Protein AF-0000000079015519 (afdb_homodimer)

Radius of gyration: 17.0 Å; Cα contacts (8 Å, |Δi|>4): 759; chains: 2; bounding box: 53×42×38 Å

Organism: Lymnaea stagnalis (NCBI:txid6523)

Nearest PDB structures (foldseek):
  8j72-assembly1_A  TM=8.610E-01  e=2.012E-09  Mus musculus
  7qrx-assembly2_B  TM=8.739E-01  e=9.557E-09  Homo sapiens
  6fpt-assembly2_B  TM=8.459E-01  e=1.123E-08  Danio rerio
  6fpt-assembly1_A  TM=8.212E-01  e=8.583E-09  Danio rerio
  6xg7-assembly1_A  TM=8.903E-01  e=1.739E-07  Drosophila melanogaster

pLDDT: mean 89.58, std 13.74, range [42.5, 98.81]

Foldseek 3Di:
DWAEWEAFLVGWIKTDPQVQQWIKTFDDVVSPDIDIFAGDDLDQRHAHRWAAWEYFNQRKIWIFRFVQQWIFIAHNVRHTDDIPGGPPQPPDDPPSFRWGFHYWYQDPVRDIWTWTDTDVDIDIDD/DWAEWEAFLVGWIKTDPQVQQWIKTFDDVVSPDIDIFAGDDLDQRHAHRWAAWEYFNQRKIWIFRFVQQWIFIAHNVRHTDDIPGGPPQPPDDDPSFRWGFHYWYQDPVRDIWTWIDTDVDIDIDD

InterPro domains:
  IPR001258 NHL repeat [PF01436] (1-26)
  IPR001258 NHL repeat [PF01436] (49-74)
  IPR001258 NHL repeat [PS51125] (1-29)
  IPR001258 NHL repeat [PS51125] (36-77)
  IPR011042 Six-bladed beta-propeller, TolB-like [G3DSA:2.120.10.30] (1-124)
  IPR050952 Tripartite Motif and NHL Repeat Containing E3 Ligases [PTHR24104] (38-114)

Structure (mmCIF, N/CA/C/O backbone):
data_AF-0000000079015519-model_v1
#
loop_
_entity.id
_entity.type
_entity.pdbx_description
1 polymer 'Uncharacterized protein'
#
loop_
_atom_site.group_PDB
_atom_site.id
_atom_site.type_symbol
_atom_site.label_atom_id
_atom_site.label_alt_id
_atom_site.label_comp_id
_atom_site.label_asym_id
_atom_site.label_entity_id
_atom_site.label_seq_id
_atom_site.pdbx_PDB_ins_code
_atom_site.Cartn_x
_atom_site.Cartn_y
_atom_site.Cartn_z
_atom_site.occupancy
_atom_site.B_iso_or_equiv
_atom_site.auth_seq_id
_atom_site.auth_comp_id
_atom_site.auth_asym_id
_atom_site.auth_atom_id
_atom_site.pdbx_PDB_model_num
ATOM 1 N N . TYR A 1 1 ? 10.125 -4.684 -10.57 1 76.69 1 TYR A N 1
ATOM 2 C CA . TYR A 1 1 ? 9.688 -3.332 -10.234 1 76.69 1 TYR A CA 1
ATOM 3 C C . TYR A 1 1 ? 8.703 -3.355 -9.07 1 76.69 1 TYR A C 1
ATOM 5 O O . TYR A 1 1 ? 7.488 -3.412 -9.273 1 76.69 1 TYR A O 1
ATOM 13 N N . PRO A 1 2 ? 9.18 -3.529 -7.875 1 80 2 PRO A N 1
ATOM 14 C CA . PRO A 1 2 ? 8.32 -3.625 -6.688 1 80 2 PRO A CA 1
ATOM 15 C C . PRO A 1 2 ? 7.598 -2.318 -6.375 1 80 2 PRO A C 1
ATOM 17 O O . PRO A 1 2 ? 8.188 -1.239 -6.488 1 80 2 PRO A O 1
ATOM 20 N N . THR A 1 3 ? 6.387 -2.49 -6.074 1 90.44 3 THR A N 1
ATOM 21 C CA . THR A 1 3 ? 5.594 -1.271 -5.961 1 90.44 3 THR A CA 1
ATOM 22 C C . THR A 1 3 ? 4.895 -1.204 -4.605 1 90.44 3 THR A C 1
ATOM 24 O O . THR A 1 3 ? 4.699 -0.118 -4.055 1 90.44 3 THR A O 1
ATOM 27 N N . HIS A 1 4 ? 4.551 -2.387 -4.031 1 96.94 4 HIS A N 1
ATOM 28 C CA . HIS A 1 4 ? 3.762 -2.42 -2.805 1 96.94 4 HIS A CA 1
ATOM 29 C C . HIS A 1 4 ? 4.332 -3.428 -1.811 1 96.94 4 HIS A C 1
ATOM 31 O O . HIS A 1 4 ? 5.004 -4.383 -2.205 1 96.94 4 HIS A O 1
ATOM 37 N N . ILE A 1 5 ? 4.062 -3.188 -0.519 1 97.19 5 ILE A N 1
ATOM 38 C CA . ILE A 1 5 ? 4.547 -4.043 0.561 1 97.19 5 ILE A CA 1
ATOM 39 C C . ILE A 1 5 ? 3.42 -4.297 1.561 1 97.19 5 ILE A C 1
ATOM 41 O O . ILE A 1 5 ? 2.52 -3.469 1.715 1 97.19 5 ILE A O 1
ATOM 45 N N . ALA A 1 6 ? 3.367 -5.441 2.168 1 97.62 6 ALA A N 1
ATOM 46 C CA . ALA A 1 6 ? 2.547 -5.797 3.322 1 97.62 6 ALA A CA 1
ATOM 47 C C . ALA A 1 6 ? 3.309 -6.715 4.273 1 97.62 6 ALA A C 1
ATOM 49 O O . ALA A 1 6 ? 4.344 -7.281 3.908 1 97.62 6 ALA A O 1
ATOM 50 N N . VAL A 1 7 ? 2.9 -6.797 5.473 1 96.69 7 VAL A N 1
ATOM 51 C CA . VAL A 1 7 ? 3.506 -7.688 6.465 1 96.69 7 VAL A CA 1
ATOM 52 C C . VAL A 1 7 ? 2.445 -8.633 7.027 1 96.69 7 VAL A C 1
ATOM 54 O O . VAL A 1 7 ? 1.362 -8.195 7.422 1 96.69 7 VAL A O 1
ATOM 57 N N . THR A 1 8 ? 2.787 -9.906 7.066 1 97.25 8 THR A N 1
ATOM 58 C CA . THR A 1 8 ? 1.844 -10.891 7.586 1 97.25 8 THR A CA 1
ATOM 59 C C . THR A 1 8 ? 1.792 -10.836 9.109 1 97.25 8 THR A C 1
ATOM 61 O O . THR A 1 8 ? 2.646 -10.219 9.742 1 97.25 8 THR A O 1
ATOM 64 N N . ALA A 1 9 ? 0.822 -11.547 9.641 1 94.75 9 ALA A N 1
ATOM 65 C CA . ALA A 1 9 ? 0.634 -11.602 11.094 1 94.75 9 ALA A CA 1
ATOM 66 C C . ALA A 1 9 ? 1.815 -12.281 11.773 1 94.75 9 ALA A C 1
ATOM 68 O O . ALA A 1 9 ? 2.049 -12.086 12.969 1 94.75 9 ALA A O 1
ATOM 69 N N . VAL A 1 10 ? 2.58 -13.07 11.039 1 95.38 10 VAL A N 1
ATOM 70 C CA . VAL A 1 10 ? 3.699 -13.781 11.648 1 95.38 10 VAL A CA 1
ATOM 71 C C . VAL A 1 10 ? 5.008 -13.07 11.305 1 95.38 10 VAL A C 1
ATOM 73 O O . VAL A 1 10 ? 6.094 -13.578 11.609 1 95.38 10 VAL A O 1
ATOM 76 N N . GLY A 1 11 ? 4.906 -11.922 10.578 1 94.44 11 GLY A N 1
ATOM 77 C CA . GLY A 1 11 ? 6.055 -11.047 10.461 1 94.44 11 GLY A CA 1
ATOM 78 C C . GLY A 1 11 ? 6.758 -11.156 9.125 1 94.44 11 GLY A C 1
ATOM 79 O O . GLY A 1 11 ? 7.805 -10.539 8.906 1 94.44 11 GLY A O 1
ATOM 80 N N . GLU A 1 12 ? 6.25 -11.961 8.156 1 96.12 12 GLU A N 1
ATOM 81 C CA . GLU A 1 12 ? 6.828 -12.016 6.812 1 96.12 12 GLU A CA 1
ATOM 82 C C . GLU A 1 12 ? 6.508 -10.758 6.02 1 96.12 12 GLU A C 1
ATOM 84 O O . GLU A 1 12 ? 5.41 -10.203 6.133 1 96.12 12 GLU A O 1
ATOM 89 N N . VAL A 1 13 ? 7.461 -10.383 5.258 1 95.88 13 VAL A N 1
ATOM 90 C CA . VAL A 1 13 ? 7.25 -9.25 4.367 1 95.88 13 VAL A CA 1
ATOM 91 C C . VAL A 1 13 ? 6.863 -9.742 2.975 1 95.88 13 VAL A C 1
ATOM 93 O O . VAL A 1 13 ? 7.52 -10.633 2.422 1 95.88 13 VAL A O 1
ATOM 96 N N . VAL A 1 14 ? 5.77 -9.273 2.441 1 97.44 14 VAL A N 1
ATOM 97 C CA . VAL A 1 14 ? 5.336 -9.586 1.083 1 97.44 14 VAL A CA 1
ATOM 98 C C . VAL A 1 14 ? 5.508 -8.352 0.191 1 97.44 14 VAL A C 1
ATOM 100 O O . VAL A 1 14 ? 5.145 -7.242 0.579 1 97.44 14 VAL A O 1
ATOM 103 N N . VAL A 1 15 ? 6.102 -8.547 -0.937 1 96.56 15 VAL A N 1
ATOM 104 C CA . VAL A 1 15 ? 6.348 -7.453 -1.87 1 96.56 15 VAL A CA 1
ATOM 105 C C . VAL A 1 15 ? 5.746 -7.789 -3.232 1 96.56 15 VAL A C 1
ATOM 107 O O . VAL A 1 15 ? 5.953 -8.891 -3.756 1 96.56 15 VAL A O 1
ATOM 110 N N . ALA A 1 16 ? 4.957 -6.852 -3.773 1 97 16 ALA A N 1
ATOM 111 C CA . ALA A 1 16 ? 4.488 -7.016 -5.148 1 97 16 ALA A CA 1
ATOM 112 C C . ALA A 1 16 ? 5.617 -6.758 -6.145 1 97 16 ALA A C 1
ATOM 114 O O . ALA A 1 16 ? 6.148 -5.648 -6.219 1 97 16 ALA A O 1
ATOM 115 N N . ASP A 1 17 ? 6.043 -7.723 -6.777 1 93.75 17 ASP A N 1
ATOM 116 C CA . ASP A 1 17 ? 6.965 -7.605 -7.902 1 93.75 17 ASP A CA 1
ATOM 117 C C . ASP A 1 17 ? 6.211 -7.375 -9.211 1 93.75 17 ASP A C 1
ATOM 119 O O . ASP A 1 17 ? 6.156 -8.266 -10.062 1 93.75 17 ASP A O 1
ATOM 123 N N . THR A 1 18 ? 5.668 -6.195 -9.336 1 95.75 18 THR A N 1
ATOM 124 C CA . THR A 1 18 ? 4.621 -5.816 -10.281 1 95.75 18 THR A CA 1
ATOM 125 C C . THR A 1 18 ? 5.059 -6.109 -11.711 1 95.75 18 THR A C 1
ATOM 127 O O . THR A 1 18 ? 4.301 -6.699 -12.484 1 95.75 18 THR A O 1
ATOM 130 N N . GLY A 1 19 ? 6.25 -5.758 -12.047 1 94.12 19 GLY A N 1
ATOM 131 C CA . GLY A 1 19 ? 6.738 -5.914 -13.406 1 94.12 19 GLY A CA 1
ATOM 132 C C . GLY A 1 19 ? 6.883 -7.363 -13.82 1 94.12 19 GLY A C 1
ATOM 133 O O . GLY A 1 19 ? 6.773 -7.688 -15.008 1 94.12 19 GLY A O 1
ATOM 134 N N . ASN A 1 20 ? 7.113 -8.25 -12.836 1 95.12 20 ASN A N 1
ATOM 135 C CA . ASN A 1 20 ? 7.289 -9.672 -13.117 1 95.12 20 ASN A CA 1
ATOM 136 C C . ASN A 1 20 ? 6.016 -10.461 -12.828 1 95.12 20 ASN A C 1
ATOM 138 O O . ASN A 1 20 ? 6.039 -11.695 -12.805 1 95.12 20 ASN A O 1
ATOM 142 N N . HIS A 1 21 ? 4.938 -9.812 -12.508 1 97.94 21 HIS A N 1
ATOM 143 C CA . HIS A 1 21 ? 3.6 -10.367 -12.344 1 97.94 21 HIS A CA 1
ATOM 144 C C .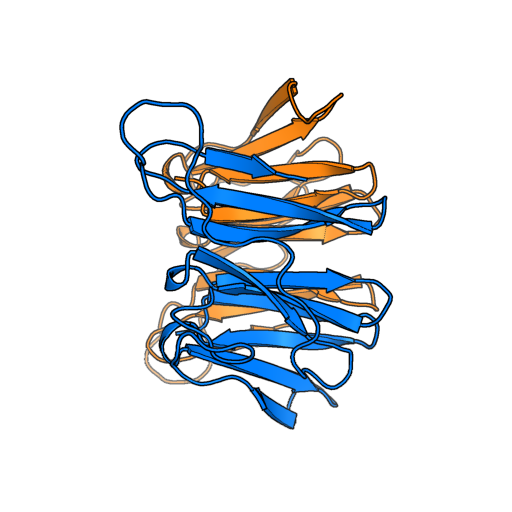 HIS A 1 21 ? 3.58 -11.453 -11.273 1 97.94 21 HIS A C 1
ATOM 146 O O . HIS A 1 21 ? 3.029 -12.531 -11.484 1 97.94 21 HIS A O 1
ATOM 152 N N . ARG A 1 22 ? 4.254 -11.125 -10.211 1 97.81 22 ARG A N 1
ATOM 153 C CA . ARG A 1 22 ? 4.375 -12.039 -9.078 1 97.81 22 ARG A CA 1
ATOM 154 C C . ARG A 1 22 ? 4.535 -11.273 -7.77 1 97.81 22 ARG A C 1
ATOM 156 O O . ARG A 1 22 ? 4.488 -10.047 -7.754 1 97.81 22 ARG A O 1
ATOM 163 N N . PHE A 1 23 ? 4.527 -11.992 -6.672 1 97.56 23 PHE A N 1
ATOM 164 C CA . PHE A 1 23 ? 4.898 -11.391 -5.395 1 97.56 23 PHE A CA 1
ATOM 165 C C . PHE A 1 23 ? 5.953 -12.234 -4.688 1 97.56 23 PHE A C 1
ATOM 167 O O . PHE A 1 23 ? 6.035 -13.445 -4.906 1 97.56 23 PHE A O 1
ATOM 174 N N . GLY A 1 24 ? 6.781 -11.547 -3.949 1 96.56 24 GLY A N 1
ATOM 175 C CA . GLY A 1 24 ? 7.797 -12.18 -3.125 1 96.56 24 GLY A CA 1
ATOM 176 C C . GLY A 1 24 ? 7.457 -12.172 -1.646 1 96.56 24 GLY A C 1
ATOM 177 O O . GLY A 1 24 ? 6.918 -11.188 -1.137 1 96.56 24 GLY A O 1
ATOM 178 N N . VAL A 1 25 ? 7.793 -13.266 -0.957 1 96.94 25 VAL A N 1
ATOM 179 C CA . VAL A 1 25 ? 7.66 -13.375 0.492 1 96.94 25 VAL A CA 1
ATOM 180 C C . VAL A 1 25 ? 9.039 -13.484 1.131 1 96.94 25 VAL A C 1
ATOM 182 O O . VAL A 1 25 ? 9.805 -14.406 0.824 1 96.94 25 VAL A O 1
ATOM 185 N N . PHE A 1 26 ? 9.32 -12.508 1.913 1 94.44 26 PHE A N 1
ATOM 186 C CA . PHE A 1 26 ? 10.609 -12.422 2.582 1 94.44 26 PHE A CA 1
ATOM 187 C C . PHE A 1 26 ? 10.477 -12.75 4.062 1 94.44 26 PHE A C 1
ATOM 189 O O . PHE A 1 26 ? 9.57 -12.258 4.734 1 94.44 26 PHE A O 1
ATOM 196 N N . TYR A 1 27 ? 11.312 -13.648 4.516 1 93.19 27 TYR A N 1
ATOM 197 C CA . TYR A 1 27 ? 11.211 -14.109 5.895 1 93.19 27 TYR A CA 1
ATOM 198 C C . TYR A 1 27 ? 12.594 -14.43 6.465 1 93.19 27 TYR A C 1
ATOM 200 O O . TYR A 1 27 ? 13.602 -14.258 5.785 1 93.19 27 TYR A O 1
ATOM 208 N N . GLY A 1 28 ? 12.625 -14.742 7.73 1 90 28 GLY A N 1
ATOM 209 C CA . GLY A 1 28 ? 13.891 -15.016 8.398 1 90 28 GLY A CA 1
ATOM 210 C C . GLY A 1 28 ? 14.555 -13.758 8.938 1 90 28 GLY A C 1
ATOM 211 O O . GLY A 1 28 ? 14.008 -12.664 8.836 1 90 28 GLY A O 1
ATOM 212 N N . PRO A 1 29 ? 15.75 -14.016 9.562 1 85.69 29 PRO A N 1
ATOM 213 C CA . PRO A 1 29 ? 16.469 -12.859 10.102 1 85.69 29 PRO A CA 1
ATOM 214 C C . PRO A 1 29 ? 16.797 -11.812 9.039 1 85.69 29 PRO A C 1
ATOM 216 O O . PRO A 1 29 ? 17.281 -12.164 7.953 1 85.69 29 PRO A O 1
ATOM 219 N N . GLN A 1 30 ? 16.438 -10.656 9.227 1 82.06 30 GLN A N 1
ATOM 220 C CA . GLN A 1 30 ? 16.703 -9.508 8.367 1 82.06 30 GLN A CA 1
ATOM 221 C C . GLN A 1 30 ? 16.062 -9.695 6.992 1 82.06 30 GLN A C 1
ATOM 223 O O . GLN A 1 30 ? 16.547 -9.133 6.004 1 82.06 30 GLN A O 1
ATOM 228 N N . TYR A 1 31 ? 15.086 -10.68 6.848 1 87.75 31 TYR A N 1
ATOM 229 C CA . TYR A 1 31 ? 14.344 -10.891 5.609 1 87.75 31 TYR A CA 1
ATOM 230 C C . TYR A 1 31 ? 15.273 -11.367 4.496 1 87.75 31 TYR A C 1
ATOM 232 O O . TYR A 1 31 ? 15.148 -10.922 3.35 1 87.75 31 TYR A O 1
ATOM 240 N N . MET A 1 32 ? 16.203 -12.258 4.812 1 89.19 32 MET A N 1
ATOM 241 C CA . MET A 1 32 ? 17.219 -12.688 3.844 1 89.19 32 MET A CA 1
ATOM 242 C C . MET A 1 32 ? 16.734 -13.914 3.072 1 89.19 32 MET A C 1
ATOM 244 O O . MET A 1 32 ? 17.312 -14.266 2.039 1 89.19 32 MET A O 1
ATOM 248 N N . ALA A 1 33 ? 15.734 -14.609 3.574 1 92.75 33 ALA A N 1
ATOM 249 C CA . ALA A 1 33 ? 15.125 -15.703 2.83 1 92.75 33 ALA A CA 1
ATOM 250 C C . ALA A 1 33 ? 13.891 -15.234 2.068 1 92.75 33 ALA A C 1
ATOM 252 O O . ALA A 1 33 ? 13.172 -14.344 2.527 1 92.75 33 ALA A O 1
ATOM 253 N N . PHE A 1 34 ? 13.719 -15.859 0.878 1 94.12 34 PHE A N 1
ATOM 254 C CA . PHE A 1 34 ? 12.57 -15.406 0.107 1 94.12 34 PHE A CA 1
ATOM 255 C C . PHE A 1 34 ? 12.086 -16.5 -0.843 1 94.12 34 PHE A C 1
ATOM 257 O O . PHE A 1 34 ? 12.859 -17.375 -1.223 1 94.12 34 PHE A O 1
ATOM 264 N N . ASP A 1 35 ? 10.805 -16.5 -1.076 1 96.81 35 ASP A N 1
ATOM 265 C CA . ASP A 1 35 ? 10.125 -17.266 -2.113 1 96.81 35 ASP A CA 1
ATOM 266 C C . ASP A 1 35 ? 9.266 -16.359 -2.998 1 96.81 35 ASP A C 1
ATOM 268 O O . ASP A 1 35 ? 8.805 -15.312 -2.553 1 96.81 35 ASP A O 1
ATOM 272 N N . PHE A 1 36 ? 9.109 -16.75 -4.219 1 96.94 36 PHE A N 1
ATOM 273 C CA . PHE A 1 36 ? 8.234 -16.016 -5.133 1 96.94 36 PHE A CA 1
ATOM 274 C C . PHE A 1 36 ? 7.008 -16.859 -5.48 1 96.94 36 PHE A C 1
ATOM 276 O O . PHE A 1 36 ? 7.09 -18.078 -5.562 1 96.94 36 PHE A O 1
ATOM 283 N N . TYR A 1 37 ? 5.961 -16.188 -5.629 1 98 37 TYR A N 1
ATOM 284 C CA . TYR A 1 37 ? 4.688 -16.781 -5.996 1 98 37 TYR A CA 1
ATOM 285 C C . TYR A 1 37 ? 4.02 -16.016 -7.129 1 98 37 TYR A C 1
ATOM 287 O O . TYR A 1 37 ? 4.309 -14.828 -7.332 1 98 37 TYR A O 1
ATOM 295 N N . GLY A 1 38 ? 3.107 -16.703 -7.812 1 96.81 38 GLY A N 1
ATOM 296 C CA . GLY A 1 38 ? 2.418 -16.078 -8.938 1 96.81 38 GLY A CA 1
ATOM 297 C C . GLY A 1 38 ? 3.172 -16.219 -10.25 1 96.81 38 GLY A C 1
ATOM 298 O O . GLY A 1 38 ? 4.371 -16.5 -10.25 1 96.81 38 GLY A O 1
ATOM 299 N N . GLU A 1 39 ? 2.572 -16.047 -11.297 1 97.62 39 GLU A N 1
ATOM 300 C CA . GLU A 1 39 ? 3.053 -15.992 -12.68 1 97.62 39 GLU A CA 1
ATOM 301 C C . GLU A 1 39 ? 2.082 -15.219 -13.562 1 97.62 39 GLU A C 1
ATOM 303 O O . GLU A 1 39 ? 0.913 -15.047 -13.211 1 97.62 39 GLU A O 1
ATOM 308 N N . LEU A 1 40 ? 2.674 -14.789 -14.633 1 98.44 40 LEU A N 1
ATOM 309 C CA . LEU A 1 40 ? 1.824 -14.023 -15.539 1 98.44 40 LEU A CA 1
ATOM 310 C C . LEU A 1 40 ? 0.644 -14.867 -16.016 1 98.44 40 LEU A C 1
ATOM 312 O O . LEU A 1 40 ? 0.817 -16.016 -16.406 1 98.44 40 LEU A O 1
ATOM 316 N N . GLY A 1 41 ? -0.54 -14.352 -15.922 1 98.38 41 GLY A N 1
ATOM 317 C CA . GLY A 1 41 ? -1.717 -15.008 -16.469 1 98.38 41 GLY A CA 1
ATOM 318 C C . GLY A 1 41 ? -3.018 -14.461 -15.906 1 98.38 41 GLY A C 1
ATOM 319 O O . GLY A 1 41 ? -3.012 -13.5 -15.133 1 98.38 41 GLY A O 1
ATOM 320 N N . SER A 1 42 ? -4.109 -15.07 -16.312 1 97.06 42 SER A N 1
ATOM 321 C CA . SER A 1 42 ? -5.422 -14.594 -15.891 1 97.06 42 SER A CA 1
ATOM 322 C C . SER A 1 42 ? -6.184 -15.664 -15.117 1 97.06 42 SER A C 1
ATOM 324 O O . SER A 1 42 ? -7.289 -15.422 -14.633 1 97.06 42 SER A O 1
ATOM 326 N N . GLU A 1 43 ? -5.539 -16.828 -14.93 1 97.5 43 GLU A N 1
ATOM 327 C CA . GLU A 1 43 ? -6.184 -17.875 -14.156 1 97.5 43 GLU A CA 1
ATOM 328 C C . GLU A 1 43 ? -6.047 -17.625 -12.664 1 97.5 43 GLU A C 1
ATOM 330 O O . GLU A 1 43 ? -5.262 -16.781 -12.242 1 97.5 43 GLU A O 1
ATOM 335 N N . HIS A 1 44 ? -6.848 -18.375 -11.891 1 97.31 44 HIS A N 1
ATOM 336 C CA . HIS A 1 44 ? -6.711 -18.297 -10.445 1 97.31 44 HIS A CA 1
ATOM 337 C C . HIS A 1 44 ? -5.281 -18.594 -10.008 1 97.31 44 HIS A C 1
ATOM 339 O O . HIS A 1 44 ? -4.68 -19.578 -10.469 1 97.31 44 HIS A O 1
ATOM 345 N N . GLY A 1 45 ? -4.711 -17.719 -9.242 1 97.94 45 GLY A N 1
ATOM 346 C CA . GLY A 1 45 ? -3.346 -17.906 -8.773 1 97.94 45 GLY A CA 1
ATOM 347 C C . GLY A 1 45 ? -2.32 -17.219 -9.656 1 97.94 45 GLY A C 1
ATOM 348 O O . GLY A 1 45 ? -1.188 -16.969 -9.227 1 97.94 45 GLY A O 1
ATOM 349 N N . GLN A 1 46 ? -2.711 -16.938 -10.891 1 98.62 46 GLN A N 1
ATOM 350 C CA . GLN A 1 46 ? -1.878 -16.141 -11.773 1 98.62 46 GLN A CA 1
ATOM 351 C C . GLN A 1 46 ? -2.168 -14.648 -11.602 1 98.62 46 GLN A C 1
ATOM 353 O O . GLN A 1 46 ? -3.238 -14.273 -11.117 1 98.62 46 GLN A O 1
ATOM 358 N N . LEU A 1 47 ? -1.188 -13.898 -11.922 1 98.31 47 LEU A N 1
ATOM 359 C CA . LEU A 1 47 ? -1.295 -12.461 -11.719 1 98.31 47 LEU A CA 1
ATOM 360 C C . LEU A 1 47 ? -0.879 -11.703 -12.969 1 98.31 47 LEU A C 1
ATOM 362 O O . LEU A 1 47 ? 0.007 -12.148 -13.703 1 98.31 47 LEU A O 1
ATOM 366 N N . PHE A 1 48 ? -1.531 -10.516 -13.18 1 98 48 PHE A N 1
ATOM 367 C CA . PHE A 1 48 ? -1.159 -9.578 -14.227 1 98 48 PHE A CA 1
ATOM 368 C C . PHE A 1 48 ? -1.024 -8.164 -13.664 1 98 48 PHE A C 1
ATOM 370 O O . PHE A 1 48 ? -2.02 -7.453 -13.523 1 98 48 PHE A O 1
ATOM 377 N N . TYR A 1 49 ? 0.283 -7.773 -13.352 1 97.5 49 TYR A N 1
ATOM 378 C CA . TYR A 1 49 ? 0.619 -6.441 -12.859 1 97.5 49 TYR A CA 1
ATOM 379 C C . TYR A 1 49 ? 0.028 -6.207 -11.477 1 97.5 49 TYR A C 1
ATOM 381 O O . TYR A 1 49 ? -0.722 -5.25 -11.266 1 97.5 49 TYR A O 1
ATOM 389 N N . PRO A 1 50 ? 0.389 -7.125 -10.469 1 98 50 PRO A N 1
ATOM 390 C CA . PRO A 1 50 ? -0.105 -6.934 -9.109 1 98 50 PRO A CA 1
ATOM 391 C C . PRO A 1 50 ? 0.405 -5.641 -8.477 1 98 50 PRO A C 1
ATOM 393 O O . PRO A 1 50 ? 1.563 -5.266 -8.672 1 98 50 PRO A O 1
ATOM 396 N N . LEU A 1 51 ? -0.441 -4.965 -7.781 1 96.94 51 LEU A N 1
ATOM 397 C CA . LEU A 1 51 ? -0.106 -3.73 -7.082 1 96.94 51 LEU A CA 1
ATOM 398 C C . LEU A 1 51 ? -0.335 -3.877 -5.582 1 96.94 51 LEU A C 1
ATOM 400 O O . LEU A 1 51 ? 0.409 -4.586 -4.902 1 96.94 51 LEU A O 1
ATOM 404 N N . GLY A 1 52 ? -1.487 -3.412 -5.02 1 97.88 52 GLY A N 1
ATOM 405 C CA . GLY A 1 52 ? -1.779 -3.357 -3.594 1 97.88 52 GLY A CA 1
ATOM 406 C C . GLY A 1 52 ? -1.796 -4.723 -2.936 1 97.88 52 GLY A C 1
ATOM 407 O O . GLY A 1 52 ? -2.256 -5.699 -3.529 1 97.88 52 GLY A O 1
ATOM 408 N N . LEU A 1 53 ? -1.321 -4.742 -1.737 1 98.56 53 LEU A N 1
ATOM 409 C CA . LEU A 1 53 ? -1.288 -5.926 -0.888 1 98.56 53 LEU A CA 1
ATOM 410 C C . LEU A 1 53 ? -1.871 -5.629 0.489 1 98.56 53 LEU A C 1
ATOM 412 O O . LEU A 1 53 ? -1.654 -4.543 1.036 1 98.56 53 LEU A O 1
ATOM 416 N N . ALA A 1 54 ? -2.514 -6.57 1.02 1 98.38 54 ALA A N 1
ATOM 417 C CA . ALA A 1 54 ? -2.941 -6.512 2.414 1 98.38 54 ALA A CA 1
ATOM 418 C C . ALA A 1 54 ? -2.959 -7.902 3.041 1 98.38 54 ALA A C 1
ATOM 420 O O . ALA A 1 54 ? -3.105 -8.906 2.338 1 98.38 54 ALA A O 1
ATOM 421 N N . THR A 1 55 ? -2.725 -7.949 4.262 1 98 55 THR A N 1
ATOM 422 C CA . THR A 1 55 ? -2.811 -9.203 5 1 98 55 THR A CA 1
ATOM 423 C C . THR A 1 55 ? -3.77 -9.07 6.18 1 98 55 THR A C 1
ATOM 425 O O . THR A 1 55 ? -3.992 -7.969 6.684 1 98 55 THR A O 1
ATOM 428 N N . ASP A 1 56 ? -4.391 -10.219 6.527 1 96.75 56 ASP A N 1
ATOM 429 C CA . ASP A 1 56 ? -5.281 -10.188 7.684 1 96.75 56 ASP A CA 1
ATOM 430 C C . ASP A 1 56 ? -4.711 -11 8.844 1 96.75 56 ASP A C 1
ATOM 432 O O . ASP A 1 56 ? -3.561 -11.445 8.789 1 96.75 56 ASP A O 1
ATOM 436 N N . GLU A 1 57 ? -5.438 -11.086 9.859 1 95.06 57 GLU A N 1
ATOM 437 C CA . GLU A 1 57 ? -4.984 -11.711 11.102 1 95.06 57 GLU A CA 1
ATOM 438 C C . GLU A 1 57 ? -4.762 -13.211 10.914 1 95.06 57 GLU A C 1
ATOM 440 O O . GLU A 1 57 ? -4.078 -13.844 11.719 1 95.06 57 GLU A O 1
ATOM 445 N N . ASN A 1 58 ? -5.336 -13.805 9.852 1 95.94 58 ASN A N 1
ATOM 446 C CA . ASN A 1 58 ? -5.195 -15.234 9.594 1 95.94 58 ASN A CA 1
ATOM 447 C C . ASN A 1 58 ? -4.066 -15.516 8.609 1 95.94 58 ASN A C 1
ATOM 449 O O . ASN A 1 58 ? -3.986 -16.609 8.047 1 95.94 58 ASN A O 1
ATOM 453 N N . ARG A 1 59 ? -3.275 -14.461 8.312 1 96.62 59 ARG A N 1
ATOM 454 C CA . ARG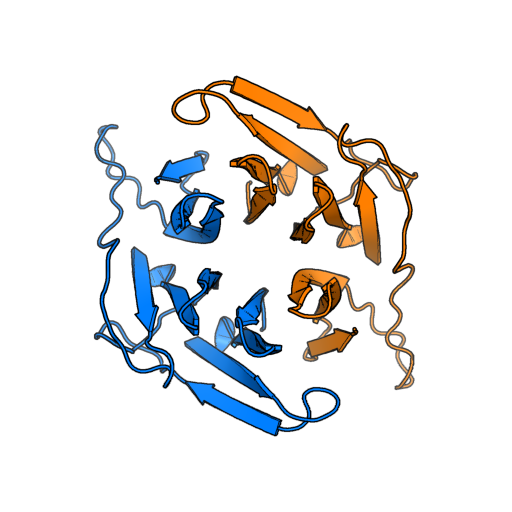 A 1 59 ? -2.125 -14.578 7.422 1 96.62 59 ARG A CA 1
ATOM 455 C C . ARG A 1 59 ? -2.566 -14.812 5.98 1 96.62 59 ARG A C 1
ATOM 457 O O . ARG A 1 59 ? -1.849 -15.438 5.195 1 96.62 59 ARG A O 1
ATOM 464 N N . ARG A 1 60 ? -3.822 -14.508 5.652 1 98.12 60 ARG A N 1
ATOM 465 C CA . ARG A 1 60 ? -4.207 -14.477 4.246 1 98.12 60 ARG A CA 1
ATOM 466 C C . ARG A 1 60 ? -3.629 -13.258 3.543 1 98.12 60 ARG A C 1
ATOM 468 O O . ARG A 1 60 ? -3.463 -12.203 4.16 1 98.12 60 ARG A O 1
ATOM 475 N N . LEU A 1 61 ? -3.357 -13.391 2.311 1 98.75 61 LEU A N 1
ATOM 476 C CA . LEU A 1 61 ? -2.832 -12.312 1.479 1 98.75 61 LEU A CA 1
ATOM 477 C C . LEU A 1 61 ? -3.855 -11.883 0.436 1 98.75 61 LEU A C 1
ATOM 479 O O . LEU A 1 61 ? -4.387 -12.719 -0.302 1 98.75 61 LEU A O 1
ATOM 483 N N . TYR A 1 62 ? -4.188 -10.648 0.442 1 98.69 62 TYR A N 1
ATOM 484 C CA . TYR A 1 62 ? -5.012 -10.016 -0.585 1 98.69 62 TYR A CA 1
ATOM 485 C C . TYR A 1 62 ? -4.145 -9.289 -1.606 1 98.69 62 TYR A C 1
ATOM 487 O O . TYR A 1 62 ? -3.26 -8.516 -1.239 1 98.69 62 TYR A O 1
ATOM 495 N N . VAL A 1 63 ? -4.34 -9.609 -2.838 1 98.69 63 VAL A N 1
ATOM 496 C CA . VAL A 1 63 ? -3.527 -9.031 -3.9 1 98.69 63 VAL A CA 1
ATOM 497 C C . VAL A 1 63 ? -4.426 -8.312 -4.906 1 98.69 63 VAL A C 1
ATOM 499 O O . VAL A 1 63 ? -5.32 -8.93 -5.496 1 98.69 63 VAL A O 1
ATOM 502 N N . CYS A 1 64 ? -4.234 -7.023 -5.051 1 97.38 64 CYS A N 1
ATOM 503 C CA . CYS A 1 64 ? -4.859 -6.312 -6.16 1 97.38 64 CYS A CA 1
ATOM 504 C C . CYS A 1 64 ? -4.246 -6.73 -7.492 1 97.38 64 CYS A C 1
ATOM 506 O O . CYS A 1 64 ? -3.189 -6.227 -7.879 1 97.38 64 CYS A O 1
ATOM 508 N N . ASP A 1 65 ? -4.852 -7.617 -8.148 1 96.69 65 ASP A N 1
ATOM 509 C CA . ASP A 1 65 ? -4.477 -8.094 -9.477 1 96.69 65 ASP A CA 1
ATOM 510 C C . ASP A 1 65 ? -4.965 -7.137 -10.562 1 96.69 65 ASP A C 1
ATOM 512 O O . ASP A 1 65 ? -5.906 -7.449 -11.297 1 96.69 65 ASP A O 1
ATOM 516 N N . ALA A 1 66 ? -4.281 -6.035 -10.703 1 94.5 66 ALA A N 1
ATOM 517 C CA . ALA A 1 66 ? -4.797 -4.789 -11.266 1 94.5 66 ALA A CA 1
ATOM 518 C C . ALA A 1 66 ? -5.172 -4.969 -12.734 1 94.5 66 ALA A C 1
ATOM 520 O O . ALA A 1 66 ? -6.246 -4.539 -13.172 1 94.5 66 ALA A O 1
ATOM 521 N N . ASN A 1 67 ? -4.344 -5.59 -13.492 1 94.44 67 ASN A N 1
ATOM 522 C CA . ASN A 1 67 ? -4.613 -5.656 -14.93 1 94.44 67 ASN A CA 1
ATOM 523 C C . ASN A 1 67 ? -5.555 -6.809 -15.266 1 94.44 67 ASN A C 1
ATOM 525 O O . ASN A 1 67 ? -6.008 -6.93 -16.406 1 94.44 67 ASN A O 1
ATOM 529 N N . ASN A 1 68 ? -5.852 -7.629 -14.289 1 94.25 68 ASN A N 1
ATOM 530 C CA . ASN A 1 68 ? -6.949 -8.578 -14.422 1 94.25 68 ASN A CA 1
ATOM 531 C C . ASN A 1 68 ? -8.234 -8.047 -13.797 1 94.25 68 ASN A C 1
ATOM 533 O O . ASN A 1 68 ? -9.242 -8.75 -13.75 1 94.25 68 ASN A O 1
ATOM 537 N N . TYR A 1 69 ? -8.156 -6.863 -13.234 1 91.69 69 TYR A N 1
ATOM 538 C CA . TYR A 1 69 ? -9.305 -6.16 -12.68 1 91.69 69 TYR A CA 1
ATOM 539 C C . TYR A 1 69 ? -9.977 -6.984 -11.594 1 91.69 69 TYR A C 1
ATOM 541 O O . TYR A 1 69 ? -11.203 -7.16 -11.594 1 91.69 69 TYR A O 1
ATOM 549 N N . ARG A 1 70 ? -9.141 -7.457 -10.656 1 94.69 70 ARG A N 1
ATOM 550 C CA . ARG A 1 70 ? -9.664 -8.297 -9.586 1 94.69 70 ARG A CA 1
ATOM 551 C C . ARG A 1 70 ? -8.766 -8.242 -8.359 1 94.69 70 ARG A C 1
ATOM 553 O O . ARG A 1 70 ? -7.652 -7.707 -8.414 1 94.69 70 ARG A O 1
ATOM 560 N N . VAL A 1 71 ? -9.305 -8.672 -7.246 1 96.94 71 VAL A N 1
ATOM 561 C CA . VAL A 1 71 ? -8.539 -8.922 -6.027 1 96.94 71 VAL A CA 1
ATOM 562 C C . VAL A 1 71 ? -8.586 -10.414 -5.691 1 96.94 71 VAL A C 1
ATOM 564 O O . VAL A 1 71 ? -9.656 -11.008 -5.602 1 96.94 71 VAL A O 1
ATOM 567 N N . GLN A 1 72 ? -7.41 -10.992 -5.574 1 98.38 72 GLN A N 1
ATOM 568 C CA . GLN A 1 72 ? -7.328 -12.398 -5.191 1 98.38 72 GLN A CA 1
ATOM 569 C C . GLN A 1 72 ? -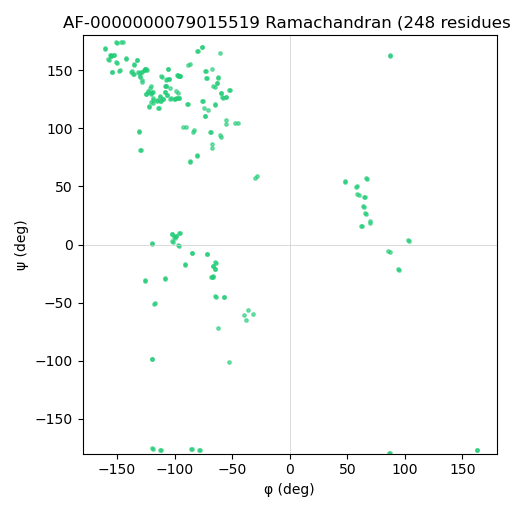6.855 -12.547 -3.748 1 98.38 72 GLN A C 1
ATOM 571 O O . GLN A 1 72 ? -6.09 -11.719 -3.252 1 98.38 72 GLN A O 1
ATOM 576 N N . VAL A 1 73 ? -7.312 -13.625 -3.152 1 98.75 73 VAL A N 1
ATOM 577 C CA . VAL A 1 73 ? -6.898 -13.992 -1.803 1 98.75 73 VAL A CA 1
ATOM 578 C C . VAL A 1 73 ? -6.078 -15.273 -1.844 1 98.75 73 VAL A C 1
ATOM 580 O O . VAL A 1 73 ? -6.465 -16.25 -2.5 1 98.75 73 VAL A O 1
ATOM 583 N N . PHE A 1 74 ? -4.973 -15.211 -1.279 1 98.81 74 PHE A N 1
ATOM 584 C CA . PHE A 1 74 ? -4.105 -16.359 -1.096 1 98.81 74 PHE A CA 1
ATOM 585 C C . PHE A 1 74 ? -4.094 -16.812 0.362 1 98.81 74 PHE A C 1
ATOM 587 O O . PHE A 1 74 ? -4.102 -15.977 1.271 1 98.81 74 PHE A O 1
ATOM 594 N N . ASP A 1 75 ? -4.051 -18.094 0.621 1 98.56 75 ASP A N 1
ATOM 595 C CA . ASP A 1 75 ? -4.074 -18.609 1.984 1 98.56 75 ASP A CA 1
ATOM 596 C C . ASP A 1 75 ? -2.699 -18.5 2.639 1 98.56 75 ASP A C 1
ATOM 598 O O . ASP A 1 75 ? -1.784 -17.906 2.07 1 98.56 75 ASP A O 1
ATOM 602 N N . ARG A 1 76 ? -2.586 -18.984 3.826 1 97.56 76 ARG A N 1
ATOM 603 C CA . ARG A 1 76 ? -1.375 -18.828 4.625 1 97.56 76 ARG A CA 1
ATOM 604 C C . ARG A 1 76 ? -0.19 -19.531 3.973 1 97.56 76 ARG A C 1
ATOM 606 O O . ARG A 1 76 ? 0.961 -19.297 4.348 1 97.56 76 ARG A O 1
ATOM 613 N N . SER A 1 77 ? -0.406 -20.422 3.012 1 97.56 77 SER A N 1
ATOM 614 C CA . SER A 1 77 ? 0.653 -21.078 2.24 1 97.56 77 SER A CA 1
ATOM 615 C C . SER A 1 77 ? 0.846 -20.391 0.891 1 97.56 77 SER A C 1
ATOM 617 O O . SER A 1 77 ? 1.554 -20.906 0.024 1 97.56 77 SER A O 1
ATOM 619 N N . PHE A 1 78 ? 0.123 -19.188 0.661 1 98.12 78 PHE A N 1
ATOM 620 C CA . PHE A 1 78 ? 0.195 -18.359 -0.531 1 98.12 78 PHE A CA 1
ATOM 621 C C . PHE A 1 78 ? -0.302 -19.125 -1.756 1 98.12 78 PHE A C 1
ATOM 623 O O . PHE A 1 78 ? 0.24 -18.953 -2.852 1 98.12 78 PHE A O 1
ATOM 630 N N . ARG A 1 79 ? -1.306 -20.016 -1.471 1 98.06 79 ARG A N 1
ATOM 631 C CA . ARG A 1 79 ? -2.082 -20.656 -2.535 1 98.06 79 ARG A CA 1
ATOM 632 C C . ARG A 1 79 ? -3.41 -19.922 -2.742 1 98.06 79 ARG A C 1
ATOM 634 O O . ARG A 1 79 ? -3.992 -19.406 -1.79 1 98.06 79 ARG A O 1
ATOM 641 N N . PHE A 1 80 ? -3.809 -19.906 -3.947 1 98.69 80 PHE A N 1
ATOM 642 C CA . PHE A 1 80 ? -5.07 -19.234 -4.25 1 98.69 80 PHE A CA 1
ATOM 643 C C . PHE A 1 80 ? -6.188 -19.766 -3.348 1 98.69 80 PHE A C 1
ATOM 645 O O . PHE A 1 80 ? -6.336 -20.969 -3.172 1 98.69 80 PHE A O 1
ATOM 652 N N . GLN A 1 81 ? -6.891 -18.844 -2.826 1 98.75 81 GLN A N 1
ATOM 653 C CA . GLN A 1 81 ? -8.008 -19.219 -1.962 1 98.75 81 GLN A CA 1
ATOM 654 C C . GLN A 1 81 ? -9.336 -18.75 -2.553 1 98.75 81 GLN A C 1
ATOM 656 O O . GLN A 1 81 ? -10.305 -19.516 -2.59 1 98.75 81 GLN A O 1
ATOM 661 N N . SER A 1 82 ? -9.477 -17.484 -2.947 1 98.12 82 SER A N 1
ATOM 662 C CA . SER A 1 82 ? -10.719 -16.922 -3.465 1 98.12 82 SER A CA 1
ATOM 663 C C . SER A 1 82 ? -10.461 -15.648 -4.25 1 98.12 82 SER A C 1
ATOM 665 O O . SER A 1 82 ? -9.336 -15.156 -4.301 1 98.12 82 SER A O 1
ATOM 667 N N . CYS A 1 83 ? -11.359 -15.148 -4.945 1 96.88 83 CYS A N 1
ATOM 668 C CA . CYS A 1 83 ? -11.367 -13.891 -5.691 1 96.88 83 CYS A CA 1
ATOM 669 C C . CYS A 1 83 ? -12.602 -13.07 -5.355 1 96.88 83 CYS A C 1
ATOM 671 O O . CYS A 1 83 ? -13.57 -13.055 -6.121 1 96.88 83 CYS A O 1
ATOM 673 N N . PRO A 1 84 ? -12.539 -12.367 -4.246 1 94.12 84 PRO A N 1
ATOM 674 C CA . PRO A 1 84 ? -13.742 -11.68 -3.75 1 94.12 84 PRO A CA 1
ATOM 675 C C . PRO A 1 84 ? -14.18 -10.531 -4.652 1 94.12 84 PRO A C 1
ATOM 677 O O . PRO A 1 84 ? -15.336 -10.102 -4.586 1 94.12 84 PRO A O 1
ATOM 680 N N . ILE A 1 85 ? -13.289 -9.906 -5.367 1 90.75 85 ILE A N 1
ATOM 681 C CA . ILE A 1 85 ? -13.609 -8.844 -6.312 1 90.75 85 ILE A CA 1
ATOM 682 C C . ILE A 1 85 ? -13.188 -9.25 -7.719 1 90.75 85 ILE A C 1
ATOM 684 O O . ILE A 1 85 ? -12.031 -9.633 -7.941 1 90.75 85 ILE A O 1
ATOM 688 N N . GLN A 1 86 ? -14.062 -9.234 -8.609 1 88 86 GLN A N 1
ATOM 689 C CA . GLN A 1 86 ? -13.805 -9.57 -10 1 88 86 GLN A CA 1
ATOM 690 C C . GLN A 1 86 ? -14.5 -8.586 -10.938 1 88 86 GLN A C 1
ATOM 692 O O . GLN A 1 86 ? -15.586 -8.094 -10.641 1 88 86 GLN A O 1
ATOM 697 N N . ARG A 1 87 ? -13.859 -8.398 -12.062 1 71.19 87 ARG A N 1
ATOM 698 C CA . ARG A 1 87 ? -14.414 -7.629 -13.172 1 71.19 87 ARG A CA 1
ATOM 699 C C . ARG A 1 87 ? -14.984 -6.301 -12.688 1 71.19 87 ARG A C 1
ATOM 701 O O . ARG A 1 87 ? -16.188 -6.047 -12.82 1 71.19 87 ARG A O 1
ATOM 708 N N . THR A 1 88 ? -14.109 -5.578 -12 1 62.84 88 THR A N 1
ATOM 709 C CA . THR A 1 88 ? -14.578 -4.32 -11.422 1 62.84 88 THR A CA 1
ATOM 710 C C . THR A 1 88 ? -14.898 -3.307 -12.516 1 62.84 88 THR A C 1
ATOM 712 O O . THR A 1 88 ? -14.055 -3.012 -13.359 1 62.84 88 THR A O 1
ATOM 715 N N . TYR A 1 89 ? -16.219 -3.5 -13.062 1 58.34 89 TYR A N 1
ATOM 716 C CA . TYR A 1 89 ? -16.734 -2.471 -13.945 1 58.34 89 TYR A CA 1
ATOM 717 C C . TYR A 1 89 ? -17.5 -1.409 -13.164 1 58.34 89 TYR A C 1
ATOM 719 O O . TYR A 1 89 ? -18.125 -1.712 -12.141 1 58.34 89 TYR A O 1
ATOM 727 N N . LEU A 1 90 ? -16.938 -0.335 -12.922 1 53.62 90 LEU A N 1
ATOM 728 C CA . LEU A 1 90 ? -17.828 0.622 -12.266 1 53.62 90 LEU A CA 1
ATOM 729 C C . LEU A 1 90 ? -19.188 0.657 -12.953 1 53.62 90 LEU A C 1
ATOM 731 O O . LEU A 1 90 ? -19.266 0.687 -14.18 1 53.62 90 LEU A O 1
ATOM 735 N N . MET A 1 91 ? -20.188 -0.033 -12.188 1 45.03 91 MET A N 1
ATOM 736 C CA . MET A 1 91 ? -21.578 -0.138 -12.602 1 45.03 91 MET A CA 1
ATOM 737 C C . MET A 1 91 ? -22.062 1.158 -13.25 1 45.03 91 MET A C 1
ATOM 739 O O . MET A 1 91 ? -22.891 1.136 -14.156 1 45.03 91 MET A O 1
ATOM 743 N N . GLY A 1 92 ? -22.109 2.256 -12.469 1 42.84 92 GLY A N 1
ATOM 744 C CA . GLY A 1 92 ? -23.078 3.311 -12.781 1 42.84 92 GLY A CA 1
ATOM 745 C C . GLY A 1 92 ? -22.844 3.941 -14.141 1 42.84 92 GLY A C 1
ATOM 746 O O . GLY A 1 92 ? -23.672 4.715 -14.617 1 42.84 92 GLY A O 1
ATOM 747 N N . LYS A 1 93 ? -21.766 4.734 -14.266 1 46 93 LYS A N 1
ATOM 748 C CA . LYS A 1 93 ? -21.938 5.578 -15.438 1 46 93 LYS A CA 1
ATOM 749 C C . LYS A 1 93 ? -21.906 4.75 -16.719 1 46 93 LYS A C 1
ATOM 751 O O . LYS A 1 93 ? -21.391 3.627 -16.719 1 46 93 LYS A O 1
ATOM 756 N N . SER A 1 94 ? -22.578 5.242 -17.656 1 46.56 94 SER A N 1
ATOM 757 C CA . SER A 1 94 ? -22.797 4.77 -19.031 1 46.56 94 SER A CA 1
ATOM 758 C C . SER A 1 94 ? -21.578 4.031 -19.562 1 46.56 94 SER A C 1
ATOM 760 O O . SER A 1 94 ? -21.688 3.221 -20.484 1 46.56 94 SER A O 1
ATOM 762 N N . VAL A 1 95 ? -20.484 4.797 -19.578 1 48.03 95 VAL A N 1
ATOM 763 C CA . VAL A 1 95 ? -19.312 4.219 -20.219 1 48.03 95 VAL A CA 1
ATOM 764 C C . VAL A 1 95 ? -18.578 3.318 -19.234 1 48.03 95 VAL A C 1
ATOM 766 O O . VAL A 1 95 ? -18.219 3.748 -18.125 1 48.03 95 VAL A O 1
ATOM 769 N N . SER A 1 96 ? -18.75 2.094 -19.266 1 49.97 96 SER A N 1
ATOM 770 C CA . SER A 1 96 ? -18.047 1.01 -18.594 1 49.97 96 SER A CA 1
ATOM 771 C C . SER A 1 96 ? -16.594 1.365 -18.359 1 49.97 96 SER A C 1
ATOM 773 O O . SER A 1 96 ? -15.773 1.308 -19.281 1 49.97 96 SER A O 1
ATOM 775 N N . GLN A 1 97 ? -16.359 2.459 -17.672 1 61.12 97 GLN A N 1
ATOM 776 C CA . GLN A 1 97 ? -14.938 2.732 -17.516 1 61.12 97 GLN A CA 1
ATOM 777 C C . GLN A 1 97 ? -14.281 1.732 -16.562 1 61.12 97 GLN A C 1
ATOM 779 O O . GLN A 1 97 ? -14.836 1.409 -15.516 1 61.12 97 GLN A O 1
ATOM 784 N N . ASP A 1 98 ? -13.367 0.975 -17.141 1 69.25 98 ASP A N 1
ATOM 785 C CA . ASP A 1 98 ? -12.562 -0.013 -16.438 1 69.25 98 ASP A CA 1
ATOM 786 C C . ASP A 1 98 ? -11.812 0.627 -15.266 1 69.25 98 ASP A C 1
ATOM 788 O O . ASP A 1 98 ? -11.172 1.665 -15.43 1 69.25 98 ASP A O 1
ATOM 792 N N . VAL A 1 99 ? -12.32 0.281 -14.016 1 84.12 99 VAL A N 1
ATOM 793 C CA . VAL A 1 99 ? -11.586 0.709 -12.828 1 84.12 99 VAL A CA 1
ATOM 794 C C . VAL A 1 99 ? -10.734 -0.442 -12.305 1 84.12 99 VAL A C 1
ATOM 796 O O . VAL A 1 99 ? -11.156 -1.601 -12.328 1 84.12 99 VAL A O 1
ATOM 799 N N . LYS A 1 100 ? -9.492 -0.201 -12.016 1 89.25 100 LYS A N 1
ATOM 800 C CA . LYS A 1 100 ? -8.57 -1.228 -11.539 1 89.25 100 LYS A CA 1
ATOM 801 C C . LYS A 1 100 ? -8.328 -1.094 -10.039 1 89.25 100 LYS A C 1
ATOM 803 O O . LYS A 1 100 ? -8.219 0.019 -9.516 1 89.25 100 LYS A O 1
ATOM 808 N N . PRO A 1 101 ? -8.383 -2.221 -9.352 1 93.62 101 PRO A N 1
ATOM 809 C CA . PRO A 1 101 ? -7.918 -2.146 -7.965 1 93.62 101 PRO A CA 1
ATOM 810 C C . PRO A 1 101 ? -6.426 -1.823 -7.863 1 93.62 101 PRO A C 1
ATOM 812 O O . PRO A 1 101 ? -5.59 -2.574 -8.375 1 93.62 101 PRO A O 1
ATOM 815 N N . VAL A 1 102 ? -6.117 -0.746 -7.223 1 94.31 102 VAL A N 1
ATOM 816 C CA . VAL A 1 102 ? -4.727 -0.303 -7.234 1 94.31 102 VAL A CA 1
ATOM 817 C C . VAL A 1 102 ? -4.098 -0.535 -5.863 1 94.31 102 VAL A C 1
ATOM 819 O O . VAL A 1 102 ? -2.877 -0.684 -5.75 1 94.31 102 VAL A O 1
ATOM 822 N N . ASP A 1 103 ? -4.875 -0.497 -4.801 1 97.06 103 ASP A N 1
ATOM 823 C CA . ASP A 1 103 ? -4.395 -0.798 -3.455 1 97.06 103 ASP A CA 1
ATOM 824 C C . ASP A 1 103 ? -5.535 -1.264 -2.557 1 97.06 103 ASP A C 1
ATOM 826 O O . ASP A 1 103 ? -6.711 -1.104 -2.9 1 97.06 103 ASP A O 1
ATOM 830 N N . CYS A 1 104 ? -5.145 -1.9 -1.45 1 97.25 104 CYS A N 1
ATOM 831 C CA . CYS A 1 104 ? -6.164 -2.402 -0.537 1 97.25 104 CYS A CA 1
ATOM 832 C C . CYS A 1 104 ? -5.633 -2.479 0.889 1 97.25 104 CYS A C 1
ATOM 834 O O . CYS A 1 104 ? -4.418 -2.42 1.105 1 97.25 104 CYS A O 1
ATOM 836 N N . ALA A 1 105 ? -6.508 -2.582 1.841 1 97.62 105 ALA A N 1
ATOM 837 C CA . ALA A 1 105 ? -6.223 -2.697 3.268 1 97.62 105 ALA A CA 1
ATOM 838 C C . ALA A 1 105 ? -7.309 -3.496 3.982 1 97.62 105 ALA A C 1
ATOM 840 O O . ALA A 1 105 ? -8.414 -3.666 3.453 1 97.62 105 ALA A O 1
ATOM 841 N N . ILE A 1 106 ? -6.988 -4.035 5.035 1 96.25 106 ILE A N 1
ATOM 842 C CA . ILE A 1 106 ? -7.949 -4.66 5.938 1 96.25 106 ILE A CA 1
ATOM 843 C C . ILE A 1 106 ? -8.266 -3.707 7.09 1 96.25 106 ILE A C 1
ATOM 845 O O . ILE A 1 106 ? -7.363 -3.236 7.785 1 96.25 106 ILE A O 1
ATOM 849 N N . ASN A 1 107 ? -9.547 -3.416 7.285 1 93.31 107 ASN A N 1
ATOM 850 C CA . ASN A 1 107 ? -9.883 -2.449 8.328 1 93.31 107 ASN A CA 1
ATOM 851 C C . ASN A 1 107 ? -9.992 -3.115 9.695 1 93.31 107 ASN A C 1
ATOM 853 O O . ASN A 1 107 ? -9.734 -4.312 9.828 1 93.31 107 ASN A O 1
ATOM 857 N N . ASN A 1 108 ? -10.383 -2.289 10.688 1 89.5 108 ASN A N 1
ATOM 858 C CA . ASN A 1 108 ? -10.391 -2.748 12.07 1 89.5 108 ASN A CA 1
ATOM 859 C C . ASN A 1 108 ? -11.516 -3.746 12.328 1 89.5 108 ASN A C 1
ATOM 861 O O . ASN A 1 108 ? -11.547 -4.398 13.367 1 89.5 108 ASN A O 1
ATOM 865 N N . LYS A 1 109 ? -12.43 -3.943 11.352 1 91.19 109 LYS A N 1
ATOM 866 C CA . LYS A 1 109 ? -13.484 -4.949 11.414 1 91.19 109 LYS A CA 1
ATOM 867 C C . LYS A 1 109 ? -13.133 -6.168 10.562 1 91.19 109 LYS A C 1
ATOM 869 O O . LYS A 1 109 ? -14 -6.984 10.258 1 91.19 109 LYS A O 1
ATOM 874 N N . GLN A 1 110 ? -11.828 -6.164 10.078 1 92.06 110 GLN A N 1
ATOM 875 C CA . GLN A 1 110 ? -11.289 -7.258 9.281 1 92.06 110 GLN A CA 1
ATOM 876 C C . GLN A 1 110 ? -12 -7.355 7.938 1 92.06 110 GLN A C 1
ATOM 878 O O . GLN A 1 110 ? -12.203 -8.453 7.414 1 92.06 110 GLN A O 1
ATOM 883 N N . LYS A 1 111 ? -12.516 -6.254 7.496 1 93.44 111 LYS A N 1
ATOM 884 C CA . LYS A 1 111 ? -13.102 -6.168 6.16 1 93.44 111 LYS A CA 1
ATOM 885 C C . LYS A 1 111 ? -12.094 -5.605 5.16 1 93.44 111 LYS A C 1
ATOM 887 O O . LYS A 1 111 ? -11.312 -4.719 5.492 1 93.44 111 LYS A O 1
ATOM 892 N N . LEU A 1 112 ? -12.156 -6.078 3.975 1 95.56 112 LEU A N 1
ATOM 893 C CA . LEU A 1 112 ? -11.32 -5.617 2.867 1 95.56 112 LEU A CA 1
ATOM 894 C C . LEU A 1 112 ? -11.812 -4.273 2.344 1 95.56 112 LEU A C 1
ATOM 896 O O . LEU A 1 112 ? -13.008 -4.094 2.096 1 95.56 112 LEU A O 1
ATOM 900 N N . VAL A 1 113 ? -11 -3.285 2.322 1 94.44 113 VAL A N 1
ATOM 901 C CA . VAL A 1 113 ? -11.227 -1.988 1.692 1 94.44 113 VAL A CA 1
ATOM 902 C C . VAL A 1 113 ? -10.328 -1.845 0.467 1 94.44 113 VAL A C 1
ATOM 904 O O . VAL A 1 113 ? -9.109 -2.018 0.56 1 94.44 113 VAL A O 1
ATOM 907 N N . VAL A 1 114 ? -10.906 -1.567 -0.637 1 94.5 114 VAL A N 1
ATOM 908 C CA . VAL A 1 114 ? -10.156 -1.545 -1.886 1 94.5 114 VAL A CA 1
ATOM 909 C C . VAL A 1 114 ? -10.242 -0.159 -2.52 1 94.5 114 VAL A C 1
ATOM 911 O O . VAL A 1 114 ? -11.32 0.439 -2.566 1 94.5 114 VAL A O 1
ATOM 914 N N . LEU A 1 115 ? -9.125 0.347 -2.869 1 93.56 115 LEU A N 1
ATOM 915 C CA . LEU A 1 115 ? -9.031 1.578 -3.646 1 93.56 115 LEU A CA 1
ATOM 916 C C . LEU A 1 115 ? -9.039 1.279 -5.141 1 93.56 115 LEU A C 1
ATOM 918 O O . LEU A 1 115 ? -8.156 0.586 -5.645 1 93.56 115 LEU A O 1
ATOM 922 N N . PHE A 1 116 ? -9.992 1.826 -5.82 1 90.5 116 PHE A N 1
ATOM 923 C CA . PHE A 1 116 ? -10.109 1.661 -7.266 1 90.5 116 PHE A CA 1
ATOM 924 C C . PHE A 1 116 ? -9.75 2.953 -7.988 1 90.5 116 PHE A C 1
ATOM 926 O O . PHE A 1 116 ? -10.07 4.047 -7.52 1 90.5 116 PHE A O 1
ATOM 933 N N . ARG A 1 117 ? -9.016 2.752 -9 1 86.31 117 ARG A N 1
ATOM 934 C CA . ARG A 1 117 ? -8.648 3.91 -9.812 1 86.31 117 ARG A CA 1
ATOM 935 C C . ARG A 1 117 ? -9.164 3.762 -11.242 1 86.31 117 ARG A C 1
ATOM 937 O O . ARG A 1 117 ? -8.992 2.709 -11.859 1 86.31 117 ARG A O 1
ATOM 944 N N . GLY A 1 118 ? -9.953 4.707 -11.641 1 77.31 118 GLY A N 1
ATOM 945 C CA . GLY A 1 118 ? -10.383 4.852 -13.023 1 77.31 118 GLY A CA 1
ATOM 946 C C . GLY A 1 118 ? -9.953 6.168 -13.641 1 77.31 118 GLY A C 1
ATOM 947 O O . GLY A 1 118 ? -9.094 6.867 -13.094 1 77.31 118 GLY A O 1
ATOM 948 N N . ARG A 1 119 ? -10.406 6.316 -14.82 1 70.38 119 ARG A N 1
ATOM 949 C CA . ARG A 1 119 ? -10.117 7.586 -15.484 1 70.38 119 ARG A CA 1
ATOM 950 C C . ARG A 1 119 ? -10.688 8.758 -14.688 1 70.38 119 ARG A C 1
ATOM 952 O O . ARG A 1 119 ? -11.875 9.07 -14.805 1 70.38 119 ARG A O 1
ATOM 959 N N . GLY A 1 120 ? -9.93 9.32 -13.836 1 62.25 120 GLY A N 1
ATOM 960 C CA . GLY A 1 120 ? -10.328 10.516 -13.109 1 62.25 120 GLY A CA 1
ATOM 961 C C . GLY A 1 120 ? -11.102 10.211 -11.844 1 62.25 120 GLY A C 1
ATOM 962 O O . GLY A 1 120 ? -11.711 11.102 -11.25 1 62.25 120 GLY A O 1
ATOM 963 N N . TYR A 1 121 ? -11.398 8.961 -11.68 1 63.59 121 TYR A N 1
ATOM 964 C CA . TYR A 1 121 ? -12.203 8.711 -10.484 1 63.59 121 TYR A CA 1
ATOM 965 C C . TYR A 1 121 ? -11.539 7.664 -9.594 1 63.59 121 TYR A C 1
ATOM 967 O O . TYR A 1 121 ? -10.68 6.91 -10.047 1 63.59 121 TYR A O 1
ATOM 975 N N . ILE A 1 122 ? -11.875 7.875 -8.219 1 66.81 122 ILE A N 1
ATOM 976 C CA . ILE A 1 122 ? -11.5 6.883 -7.215 1 66.81 122 ILE A CA 1
ATOM 977 C C . ILE A 1 122 ? -12.758 6.359 -6.516 1 66.81 122 ILE A C 1
ATOM 979 O O . ILE A 1 122 ? -13.766 7.059 -6.441 1 66.81 122 ILE A O 1
ATOM 983 N N . SER A 1 123 ? -12.75 5.105 -6.367 1 77.31 123 SER A N 1
ATOM 984 C CA . SER A 1 123 ? -13.828 4.535 -5.57 1 77.31 123 SER A CA 1
ATOM 985 C C . SER A 1 123 ? -13.289 3.619 -4.48 1 77.31 123 SER A C 1
ATOM 987 O O . SER A 1 123 ? -12.211 3.035 -4.629 1 77.31 123 SER A O 1
ATOM 989 N N . LEU A 1 124 ? -13.867 3.686 -3.359 1 76.25 124 LEU A N 1
ATOM 990 C CA . LEU A 1 124 ? -13.578 2.795 -2.24 1 76.25 124 LEU A CA 1
ATOM 991 C C . LEU A 1 124 ? -14.672 1.741 -2.092 1 76.25 124 LEU A C 1
ATOM 993 O O . LEU A 1 124 ? -15.859 2.049 -2.23 1 76.25 124 LEU A O 1
ATOM 997 N N . GLN A 1 125 ? -14.344 0.554 -2.074 1 76.88 125 GLN A N 1
ATOM 998 C CA . GLN A 1 125 ? -15.289 -0.531 -1.836 1 76.88 125 GLN A CA 1
ATOM 999 C C . GLN A 1 125 ? -14.906 -1.33 -0.592 1 76.88 125 GLN A C 1
ATOM 1001 O O . GLN A 1 125 ? -13.727 -1.603 -0.361 1 76.88 125 GLN A O 1
ATOM 1006 N N . VAL A 1 126 ? -15.805 -1.534 0.214 1 78.19 126 VAL A N 1
ATOM 1007 C CA . VAL A 1 126 ? -15.633 -2.359 1.404 1 78.19 126 VAL A CA 1
ATOM 1008 C C . VAL A 1 126 ? -16.438 -3.645 1.269 1 78.19 126 VAL A C 1
ATOM 1010 O O . VAL A 1 126 ? -17.594 -3.615 0.832 1 78.19 126 VAL A O 1
ATOM 1013 N N . TYR B 1 1 ? -4.867 11.633 -8.266 1 77 1 TYR B N 1
ATOM 1014 C CA . TYR B 1 1 ? -4.402 10.32 -8.703 1 77 1 TYR B CA 1
ATOM 1015 C C . TYR B 1 1 ? -4.043 9.445 -7.512 1 77 1 TYR B C 1
ATOM 1017 O O . TYR B 1 1 ? -2.887 9.422 -7.078 1 77 1 TYR B O 1
ATOM 1025 N N . PRO B 1 2 ? -5 8.914 -6.816 1 81.75 2 PRO B N 1
ATOM 1026 C CA . PRO B 1 2 ? -4.773 8.102 -5.617 1 81.75 2 PRO B CA 1
ATOM 1027 C C . PRO B 1 2 ? -4.039 6.797 -5.918 1 81.75 2 PRO B C 1
ATOM 1029 O O . PRO B 1 2 ? -4.32 6.145 -6.926 1 81.75 2 PRO B O 1
ATOM 1032 N N . THR B 1 3 ? -3.119 6.547 -5.09 1 90.69 3 THR B N 1
ATOM 1033 C CA . THR B 1 3 ? -2.256 5.426 -5.441 1 90.69 3 THR B CA 1
ATOM 1034 C C . THR B 1 3 ? -2.201 4.41 -4.301 1 90.69 3 THR B C 1
ATOM 1036 O O . THR B 1 3 ? -2.092 3.207 -4.543 1 90.69 3 THR B O 1
ATOM 1039 N N . HIS B 1 4 ? -2.326 4.887 -3.041 1 97 4 HIS B N 1
ATOM 1040 C CA . HIS B 1 4 ? -2.156 4.012 -1.887 1 97 4 HIS B CA 1
ATOM 1041 C C . HIS B 1 4 ? -3.252 4.246 -0.852 1 97 4 HIS B C 1
ATOM 1043 O O . HIS B 1 4 ? -3.838 5.328 -0.795 1 97 4 HIS B O 1
ATOM 1049 N N . ILE B 1 5 ? -3.514 3.215 -0.039 1 97.31 5 ILE B N 1
ATOM 1050 C CA . ILE B 1 5 ? -4.543 3.268 0.994 1 97.31 5 ILE B CA 1
ATOM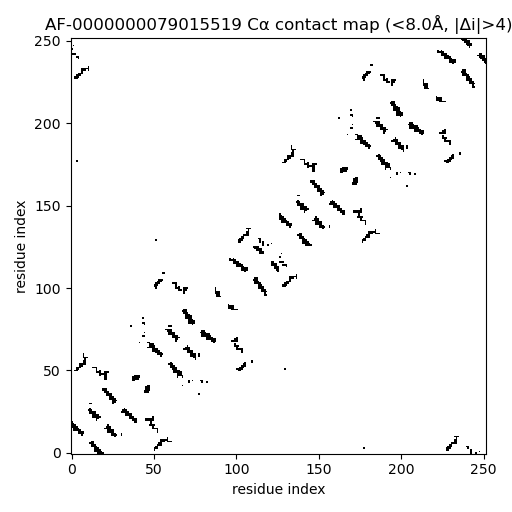 1051 C C . ILE B 1 5 ? -4.008 2.648 2.285 1 97.31 5 ILE B C 1
ATOM 1053 O O . ILE B 1 5 ? -3.145 1.771 2.248 1 97.31 5 ILE B O 1
ATOM 1057 N N . ALA B 1 6 ? -4.406 3.129 3.418 1 97.75 6 ALA B N 1
ATOM 1058 C CA . ALA B 1 6 ? -4.227 2.543 4.742 1 97.75 6 ALA B CA 1
ATOM 1059 C C . ALA B 1 6 ? -5.461 2.768 5.613 1 97.75 6 ALA B C 1
ATOM 1061 O O . ALA B 1 6 ? -6.312 3.596 5.289 1 97.75 6 ALA B O 1
ATOM 1062 N N . VAL B 1 7 ? -5.625 2.016 6.629 1 96.81 7 VAL B N 1
ATOM 1063 C CA . VAL B 1 7 ? -6.73 2.17 7.57 1 96.81 7 VAL B CA 1
ATOM 1064 C C . VAL B 1 7 ? -6.184 2.359 8.984 1 96.81 7 VAL B C 1
ATOM 1066 O O . VAL B 1 7 ? -5.324 1.595 9.43 1 96.81 7 VAL B O 1
ATOM 1069 N N . THR B 1 8 ? -6.695 3.373 9.664 1 97.25 8 THR B N 1
ATOM 1070 C CA . THR B 1 8 ? -6.238 3.641 11.023 1 97.25 8 THR B CA 1
ATOM 1071 C C . THR B 1 8 ? -6.84 2.637 12.008 1 97.25 8 THR B C 1
ATOM 1073 O O . THR B 1 8 ? -7.773 1.91 11.664 1 97.25 8 THR B O 1
ATOM 1076 N N . ALA B 1 9 ? -6.32 2.684 13.211 1 94.81 9 ALA B N 1
ATOM 1077 C CA . ALA B 1 9 ? -6.781 1.785 14.266 1 94.81 9 ALA B CA 1
ATOM 1078 C C . ALA B 1 9 ? -8.234 2.07 14.633 1 94.81 9 ALA B C 1
ATOM 1080 O O . ALA B 1 9 ? -8.922 1.207 15.18 1 94.81 9 ALA B O 1
ATOM 1081 N N . VAL B 1 10 ? -8.727 3.264 14.328 1 95.38 10 VAL B N 1
ATOM 1082 C CA . VAL B 1 10 ? -10.094 3.609 14.688 1 95.38 10 VAL B CA 1
ATOM 1083 C C . VAL B 1 10 ? -11 3.492 13.461 1 95.38 10 VAL B C 1
ATOM 1085 O O . VAL B 1 10 ? -12.172 3.863 13.508 1 95.38 10 VAL B O 1
ATOM 1088 N N . GLY B 1 11 ? -10.414 3.057 12.297 1 94.5 11 GLY B N 1
ATOM 1089 C CA . GLY B 1 11 ? -11.242 2.648 11.172 1 94.5 11 GLY B CA 1
ATOM 1090 C C . GLY B 1 11 ? -11.305 3.689 10.07 1 94.5 11 GLY B C 1
ATOM 1091 O O . GLY B 1 11 ? -12.039 3.52 9.094 1 94.5 11 GLY B O 1
ATOM 1092 N N . GLU B 1 12 ? -10.578 4.828 10.18 1 96.19 12 GLU B N 1
ATOM 1093 C CA . GLU B 1 12 ? -10.523 5.805 9.094 1 96.19 12 GLU B CA 1
ATOM 1094 C C . GLU B 1 12 ? -9.695 5.285 7.922 1 96.19 12 GLU B C 1
ATOM 1096 O O . GLU B 1 12 ? -8.672 4.629 8.125 1 96.19 12 GLU B O 1
ATOM 1101 N N . VAL B 1 13 ? -10.164 5.625 6.777 1 96 13 VAL B N 1
ATOM 1102 C CA . VAL B 1 13 ? -9.414 5.285 5.574 1 96 13 VAL B CA 1
ATOM 1103 C C . VAL B 1 13 ? -8.562 6.473 5.145 1 96 13 VAL B C 1
ATOM 1105 O O . VAL B 1 13 ? -9.055 7.598 5.055 1 96 13 VAL B O 1
ATOM 1108 N N . VAL B 1 14 ? -7.285 6.273 4.965 1 97.56 14 VAL B N 1
ATOM 1109 C CA . VAL B 1 14 ? -6.371 7.289 4.457 1 97.56 14 VAL B CA 1
ATOM 1110 C C . VAL B 1 14 ? -5.941 6.941 3.035 1 97.56 14 VAL B C 1
ATOM 1112 O O . VAL B 1 14 ? -5.602 5.789 2.748 1 97.56 14 VAL B O 1
ATOM 1115 N N . VAL B 1 15 ? -6.023 7.891 2.172 1 96.69 15 VAL B N 1
ATOM 1116 C CA . VAL B 1 15 ? -5.668 7.684 0.772 1 96.69 15 VAL B CA 1
ATOM 1117 C C . VAL B 1 15 ? -4.609 8.695 0.352 1 96.69 15 VAL B C 1
ATOM 1119 O O . VAL B 1 15 ? -4.75 9.898 0.607 1 96.69 15 VAL B O 1
ATOM 1122 N N . ALA B 1 16 ? -3.529 8.195 -0.25 1 97.06 16 ALA B N 1
ATOM 1123 C CA . ALA B 1 16 ? -2.557 9.109 -0.845 1 97.06 16 ALA B CA 1
ATOM 1124 C C . ALA B 1 16 ? -3.096 9.719 -2.135 1 97.06 16 ALA B C 1
ATOM 1126 O O . ALA B 1 16 ? -3.361 9 -3.104 1 97.06 16 ALA B O 1
ATOM 1127 N N . ASP B 1 17 ? -3.363 10.914 -2.125 1 93.75 17 ASP B N 1
ATOM 1128 C CA . ASP B 1 17 ? -3.686 11.68 -3.326 1 93.75 17 ASP B CA 1
ATOM 1129 C C . ASP B 1 17 ? -2.42 12.203 -4 1 93.75 17 ASP B C 1
ATOM 1131 O O . ASP B 1 17 ? -2.154 13.406 -3.979 1 93.75 17 ASP B O 1
ATOM 1135 N N . THR B 1 18 ? -1.684 11.297 -4.59 1 95.81 18 THR B N 1
ATOM 1136 C CA . THR B 1 18 ? -0.29 11.438 -4.996 1 95.81 18 THR B CA 1
ATOM 1137 C C . THR B 1 18 ? -0.114 12.625 -5.934 1 95.81 18 THR B C 1
ATOM 1139 O O . THR B 1 18 ? 0.795 13.438 -5.75 1 95.81 18 THR B O 1
ATOM 1142 N N . GLY B 1 19 ? -0.981 12.742 -6.879 1 94.12 19 GLY B N 1
ATOM 1143 C CA . GLY B 1 19 ? -0.862 13.797 -7.879 1 94.12 19 GLY B CA 1
ATOM 1144 C C . GLY B 1 19 ? -1.053 15.188 -7.305 1 94.12 19 GLY B C 1
ATOM 1145 O O . GLY B 1 19 ? -0.512 16.156 -7.836 1 94.12 19 GLY B O 1
ATOM 1146 N N . ASN B 1 20 ? -1.826 15.281 -6.215 1 95.19 20 ASN B N 1
ATOM 1147 C CA . ASN B 1 20 ? -2.096 16.562 -5.582 1 95.19 20 ASN B CA 1
ATOM 1148 C C . ASN B 1 20 ? -1.215 16.797 -4.355 1 95.19 20 ASN B C 1
ATOM 1150 O O . ASN B 1 20 ? -1.438 17.719 -3.584 1 95.19 20 ASN B O 1
ATOM 1154 N N . HIS B 1 21 ? -0.277 15.914 -4.078 1 97.94 21 HIS B N 1
ATOM 1155 C CA . HIS B 1 21 ? 0.754 16.031 -3.053 1 97.94 21 HIS B CA 1
ATOM 1156 C C . HIS B 1 21 ? 0.137 16.172 -1.667 1 97.94 21 HIS B C 1
ATOM 1158 O O . HIS B 1 21 ? 0.54 17.047 -0.893 1 97.94 21 HIS B O 1
ATOM 1164 N N . ARG B 1 22 ? -0.865 15.367 -1.472 1 97.88 22 ARG B N 1
ATOM 1165 C CA . ARG B 1 22 ? -1.601 15.383 -0.211 1 97.88 22 ARG B CA 1
ATOM 1166 C C . ARG B 1 22 ? -2.176 14 0.098 1 97.88 22 ARG B C 1
ATOM 1168 O O . ARG B 1 22 ? -1.944 13.047 -0.646 1 97.88 22 ARG B O 1
ATOM 1175 N N . PHE B 1 23 ? -2.738 13.867 1.269 1 97.56 23 PHE B N 1
ATOM 1176 C CA . PHE B 1 23 ? -3.516 12.672 1.568 1 97.56 23 PHE B CA 1
ATOM 1177 C C . PHE B 1 23 ? -4.895 13.039 2.107 1 97.56 23 PHE B C 1
ATOM 1179 O O . PHE B 1 23 ? -5.07 14.109 2.686 1 97.56 23 PHE B O 1
ATOM 1186 N N . GLY B 1 24 ? -5.824 12.18 1.798 1 96.69 24 GLY B N 1
ATOM 1187 C CA . GLY B 1 24 ? -7.184 12.305 2.299 1 96.69 24 GLY B CA 1
ATOM 1188 C C . GLY B 1 24 ? -7.512 11.312 3.4 1 96.69 24 GLY B C 1
ATOM 1189 O O . GLY B 1 24 ? -7.082 10.164 3.352 1 96.69 24 GLY B O 1
ATOM 1190 N N . VAL B 1 25 ? -8.289 11.773 4.383 1 97 25 VAL B N 1
ATOM 1191 C CA . VAL B 1 25 ? -8.805 10.922 5.457 1 97 25 VAL B CA 1
ATOM 1192 C C . VAL B 1 25 ? -10.328 10.828 5.352 1 97 25 VAL B C 1
ATOM 1194 O O . VAL B 1 25 ? -11.023 11.844 5.406 1 97 25 VAL B O 1
ATOM 1197 N N . PHE B 1 26 ? -10.75 9.633 5.133 1 94.62 26 PHE B N 1
ATOM 1198 C CA . PHE B 1 26 ? -12.172 9.359 4.961 1 94.62 26 PHE B CA 1
ATOM 1199 C C . PHE B 1 26 ? -12.734 8.656 6.191 1 94.62 26 PHE B C 1
ATOM 1201 O O . PHE B 1 26 ? -12.133 7.715 6.707 1 94.62 26 PHE B O 1
ATOM 1208 N N . TYR B 1 27 ? -13.812 9.203 6.695 1 93.06 27 TYR B N 1
ATOM 1209 C CA . TYR B 1 27 ? -14.383 8.68 7.93 1 93.06 27 TYR B CA 1
ATOM 1210 C C . TYR B 1 27 ? -15.906 8.781 7.906 1 93.06 27 TYR B C 1
ATOM 1212 O O . TYR B 1 27 ? -16.484 9.219 6.91 1 93.06 27 TYR B O 1
ATOM 1220 N N . GLY B 1 28 ? -16.531 8.242 8.914 1 89.75 28 GLY B N 1
ATOM 1221 C CA . GLY B 1 28 ? -17.984 8.234 8.977 1 89.75 28 GLY B CA 1
ATOM 1222 C C . GLY B 1 28 ? -18.594 7.043 8.258 1 89.75 28 GLY B C 1
ATOM 1223 O O . GLY B 1 28 ? -17.875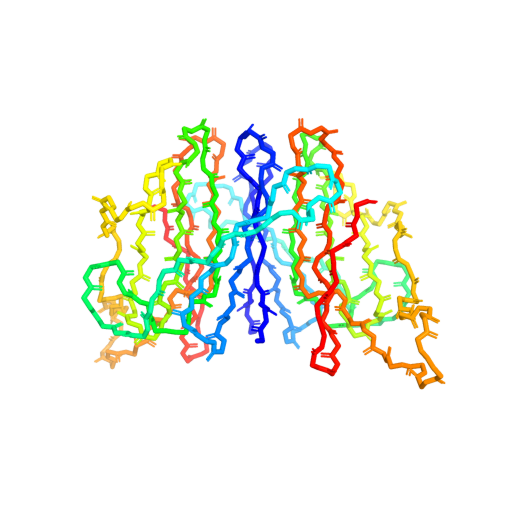 6.184 7.742 1 89.75 28 GLY B O 1
ATOM 1224 N N . PRO B 1 29 ? -19.969 7.043 8.297 1 85.31 29 PRO B N 1
ATOM 1225 C CA . PRO B 1 29 ? -20.656 5.938 7.621 1 85.31 29 PRO B CA 1
ATOM 1226 C C . PRO B 1 29 ? -20.312 5.859 6.133 1 85.31 29 PRO B C 1
ATOM 1228 O O . PRO B 1 29 ? -20.328 6.879 5.441 1 85.31 29 PRO B O 1
ATOM 1231 N N . GLN B 1 30 ? -19.906 4.789 5.699 1 82.12 30 GLN B N 1
ATOM 1232 C CA . GLN B 1 30 ? -19.594 4.488 4.309 1 82.12 30 GLN B CA 1
ATOM 1233 C C . GLN B 1 30 ? -18.469 5.383 3.797 1 82.12 30 GLN B C 1
ATOM 1235 O O . GLN B 1 30 ? -18.359 5.645 2.596 1 82.12 30 GLN B O 1
ATOM 1240 N N . TYR B 1 31 ? -17.688 6.07 4.738 1 87.69 31 TYR B N 1
ATOM 1241 C CA . TYR B 1 31 ? -16.531 6.887 4.375 1 87.69 31 TYR B CA 1
ATOM 1242 C C . TYR B 1 31 ? -16.953 8.086 3.539 1 87.69 31 TYR B C 1
ATOM 1244 O O . TYR B 1 31 ? -16.281 8.445 2.57 1 87.69 31 TYR B O 1
ATOM 1252 N N . MET B 1 32 ? -18.078 8.727 3.91 1 89.06 32 MET B N 1
ATOM 1253 C CA . MET B 1 32 ? -18.625 9.82 3.113 1 89.06 32 MET B CA 1
ATOM 1254 C C . MET B 1 32 ? -18.078 11.164 3.578 1 89.06 32 MET B C 1
ATOM 1256 O O . MET B 1 32 ? -18.203 12.164 2.877 1 89.06 32 MET B O 1
ATOM 1260 N N . ALA B 1 33 ? -17.516 11.211 4.77 1 92.56 33 ALA B N 1
ATOM 1261 C CA . ALA B 1 33 ? -16.828 12.422 5.234 1 92.56 33 ALA B CA 1
ATOM 1262 C C . ALA B 1 33 ? -15.328 12.344 4.98 1 92.56 33 ALA B C 1
ATOM 1264 O O . ALA B 1 33 ? -14.742 11.258 5.031 1 92.56 33 ALA B O 1
ATOM 1265 N N . PHE B 1 34 ? -14.789 13.531 4.664 1 94.06 34 PHE B N 1
ATOM 1266 C CA . PHE B 1 34 ? -13.359 13.484 4.375 1 94.06 34 PHE B CA 1
ATOM 1267 C C . PHE B 1 34 ? -12.711 14.836 4.645 1 94.06 34 PHE B C 1
ATOM 1269 O O . PHE B 1 34 ? -13.375 15.867 4.621 1 94.06 34 PHE B O 1
ATOM 1276 N N . ASP B 1 35 ? -11.461 14.789 5.043 1 96.81 35 ASP B N 1
ATOM 1277 C CA . ASP B 1 35 ? -10.547 15.922 5.141 1 96.81 35 ASP B CA 1
ATOM 1278 C C . ASP B 1 35 ? -9.25 15.648 4.371 1 96.81 35 ASP B C 1
ATOM 1280 O O . ASP B 1 35 ? -8.852 14.5 4.211 1 96.81 35 ASP B O 1
ATOM 1284 N N . PHE B 1 36 ? -8.656 16.672 3.871 1 96.94 36 PHE B N 1
ATOM 1285 C CA . PHE B 1 36 ? -7.367 16.562 3.201 1 96.94 36 PHE B CA 1
ATOM 1286 C C . PHE B 1 36 ? -6.262 17.219 4.023 1 96.94 36 PHE B C 1
ATOM 1288 O O . PHE B 1 36 ? -6.5 18.219 4.703 1 96.94 36 PHE B O 1
ATOM 1295 N N . TYR B 1 37 ? -5.152 16.625 3.957 1 98 37 TYR B N 1
ATOM 1296 C CA . TYR B 1 37 ? -3.961 17.125 4.641 1 98 37 TYR B CA 1
ATOM 1297 C C . TYR B 1 37 ? -2.76 17.125 3.707 1 98 37 TYR B C 1
ATOM 1299 O O . TYR B 1 37 ? -2.73 16.391 2.713 1 98 37 TYR B O 1
ATOM 1307 N N . GLY B 1 38 ? -1.771 17.938 4.066 1 96.81 38 GLY B N 1
ATOM 1308 C CA . GLY B 1 38 ? -0.576 18.062 3.246 1 96.81 38 GLY B CA 1
ATOM 1309 C C . GLY B 1 38 ? -0.707 19.109 2.154 1 96.81 38 GLY B C 1
ATOM 1310 O O . GLY B 1 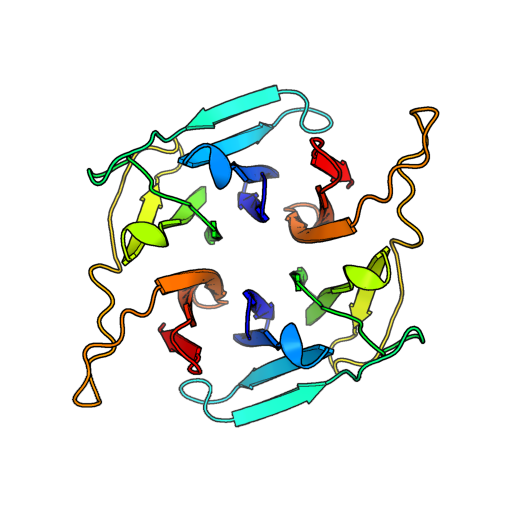38 ? -1.816 19.516 1.812 1 96.81 38 GLY B O 1
ATOM 1311 N N . GLU B 1 39 ? 0.29 19.531 1.613 1 97.62 39 GLU B N 1
ATOM 1312 C CA . GLU B 1 39 ? 0.464 20.422 0.472 1 97.62 39 GLU B CA 1
ATOM 1313 C C . GLU B 1 39 ? 1.834 20.234 -0.173 1 97.62 39 GLU B C 1
ATOM 1315 O O . GLU B 1 39 ? 2.748 19.688 0.449 1 97.62 39 GLU B O 1
ATOM 1320 N N . LEU B 1 40 ? 1.834 20.672 -1.385 1 98.44 40 LEU B N 1
ATOM 1321 C CA . LEU B 1 40 ? 3.104 20.531 -2.088 1 98.44 40 LEU B CA 1
ATOM 1322 C C . LEU B 1 40 ? 4.215 21.281 -1.363 1 98.44 40 LEU B C 1
ATOM 1324 O O . LEU B 1 40 ? 4.039 22.438 -0.974 1 98.44 40 LEU B O 1
ATOM 1328 N N . GLY B 1 41 ? 5.309 20.656 -1.121 1 98.38 41 GLY B N 1
ATOM 1329 C CA . GLY B 1 41 ? 6.48 21.312 -0.559 1 98.38 41 GLY B CA 1
ATOM 1330 C C . GLY B 1 41 ? 7.484 20.328 0.027 1 98.38 41 GLY B C 1
ATOM 1331 O O . GLY B 1 41 ? 7.305 19.109 -0.07 1 98.38 41 GLY B O 1
ATOM 1332 N N . SER B 1 42 ? 8.531 20.859 0.613 1 97.12 42 SER B N 1
ATOM 1333 C CA . SER B 1 42 ? 9.602 20.031 1.147 1 97.12 42 SER B CA 1
ATOM 1334 C C . SER B 1 42 ? 9.766 20.234 2.648 1 97.12 42 SER B C 1
ATOM 1336 O O . SER B 1 42 ? 10.586 19.562 3.285 1 97.12 42 SER B O 1
ATOM 1338 N N . GLU B 1 43 ? 8.922 21.094 3.213 1 97.56 43 GLU B N 1
ATOM 1339 C CA . GLU B 1 43 ? 8.992 21.312 4.656 1 97.56 43 GLU B CA 1
ATOM 1340 C C . GLU B 1 43 ? 8.273 20.203 5.414 1 97.56 43 GLU B C 1
ATOM 1342 O O . GLU B 1 43 ? 7.543 19.406 4.82 1 97.56 43 GLU B O 1
ATOM 1347 N N . HIS B 1 44 ? 8.539 20.172 6.734 1 97.31 44 HIS B N 1
ATOM 1348 C CA . HIS B 1 44 ? 7.812 19.219 7.574 1 97.31 44 HIS B CA 1
ATOM 1349 C C . HIS B 1 44 ? 6.305 19.406 7.43 1 97.31 44 HIS B C 1
ATOM 1351 O O . HIS B 1 44 ? 5.805 20.531 7.477 1 97.31 44 HIS B O 1
ATOM 1357 N N . GLY B 1 45 ? 5.629 18.344 7.125 1 97.94 45 GLY B N 1
ATOM 1358 C CA . GLY B 1 45 ? 4.184 18.406 6.953 1 97.94 45 GLY B CA 1
ATOM 1359 C C . GLY B 1 45 ? 3.764 18.594 5.512 1 97.94 45 GLY B C 1
ATOM 1360 O O . GLY B 1 45 ? 2.613 18.344 5.152 1 97.94 45 GLY B O 1
ATOM 1361 N N . GLN B 1 46 ? 4.676 19.109 4.699 1 98.62 46 GLN B N 1
ATOM 1362 C CA . GLN B 1 46 ? 4.445 19.188 3.262 1 98.62 46 GLN B CA 1
ATOM 1363 C C . GLN B 1 46 ? 4.875 17.891 2.568 1 98.62 46 GLN B C 1
ATOM 1365 O O . GLN B 1 46 ? 5.684 17.141 3.104 1 98.62 46 GLN B O 1
ATOM 1370 N N . LEU B 1 47 ? 4.266 17.688 1.469 1 98.38 47 LEU B N 1
ATOM 1371 C CA . LEU B 1 47 ? 4.508 16.438 0.744 1 98.38 47 LEU B CA 1
ATOM 1372 C C . LEU B 1 47 ? 4.797 16.719 -0.728 1 98.38 47 LEU B C 1
ATOM 1374 O O . LEU B 1 47 ? 4.246 17.656 -1.306 1 98.38 47 LEU B O 1
ATOM 1378 N N . PHE B 1 48 ? 5.66 15.828 -1.318 1 98.12 48 PHE B N 1
ATOM 1379 C CA . PHE B 1 48 ? 5.926 15.828 -2.752 1 98.12 48 PHE B CA 1
ATOM 1380 C C . PHE B 1 48 ? 5.797 14.422 -3.328 1 98.12 48 PHE B C 1
ATOM 1382 O O . PHE B 1 48 ? 6.738 13.633 -3.256 1 98.12 48 PHE B O 1
ATOM 1389 N N . TYR B 1 49 ? 4.566 14.141 -3.92 1 97.56 49 TYR B N 1
ATOM 1390 C CA . TYR B 1 49 ? 4.277 12.875 -4.574 1 97.56 49 TYR B CA 1
ATOM 1391 C C . TYR B 1 49 ? 4.25 11.727 -3.566 1 97.56 49 TYR B C 1
ATOM 1393 O O . TYR B 1 49 ? 4.984 10.75 -3.711 1 97.56 49 TYR B O 1
ATOM 1401 N N . PRO B 1 50 ? 3.344 11.875 -2.492 1 98.06 50 PRO B N 1
ATOM 1402 C CA . PRO B 1 50 ? 3.234 10.789 -1.513 1 98.06 50 PRO B CA 1
ATOM 1403 C C . PRO B 1 50 ? 2.721 9.492 -2.127 1 98.06 50 PRO B C 1
ATOM 1405 O O . PRO B 1 50 ? 1.836 9.516 -2.986 1 98.06 50 PRO B O 1
ATOM 1408 N N . LEU B 1 51 ? 3.293 8.406 -1.737 1 97 51 LEU B N 1
ATOM 1409 C CA . LEU B 1 51 ? 2.896 7.078 -2.199 1 97 51 LEU B CA 1
ATOM 1410 C C . LEU B 1 51 ? 2.439 6.211 -1.03 1 97 51 LEU B C 1
ATOM 1412 O O . LEU B 1 51 ? 1.376 6.449 -0.454 1 97 51 LEU B O 1
ATOM 1416 N N . GLY B 1 52 ? 3.297 5.32 -0.468 1 97.88 52 GLY B N 1
ATOM 1417 C CA . GLY B 1 52 ? 2.959 4.336 0.549 1 97.88 52 GLY B CA 1
ATOM 1418 C C . GLY B 1 52 ? 2.473 4.961 1.844 1 97.88 52 GLY B C 1
ATOM 1419 O O . GLY B 1 52 ? 2.979 6 2.266 1 97.88 52 GLY B O 1
ATOM 1420 N N . LEU B 1 53 ? 1.541 4.297 2.434 1 98.56 53 LEU B N 1
ATOM 1421 C CA . LEU B 1 53 ? 0.953 4.672 3.715 1 98.56 53 LEU B CA 1
ATOM 1422 C C . LEU B 1 53 ? 0.931 3.486 4.672 1 98.56 53 LEU B C 1
ATOM 1424 O O . LEU B 1 53 ? 0.676 2.354 4.258 1 98.56 53 LEU B O 1
ATOM 1428 N N . ALA B 1 54 ? 1.132 3.771 5.887 1 98.38 54 ALA B N 1
ATOM 1429 C CA . ALA B 1 54 ? 0.927 2.783 6.945 1 98.38 54 ALA B CA 1
ATOM 1430 C C . ALA B 1 54 ? 0.449 3.449 8.234 1 98.38 54 ALA B C 1
ATOM 1432 O O . ALA B 1 54 ? 0.708 4.633 8.461 1 98.38 54 ALA B O 1
ATOM 1433 N N . THR B 1 55 ? -0.272 2.752 8.969 1 98 55 THR B N 1
ATOM 1434 C CA . THR B 1 55 ? -0.715 3.23 10.273 1 98 55 THR B CA 1
ATOM 1435 C C . THR B 1 55 ? -0.345 2.236 11.367 1 98 55 THR B C 1
ATOM 1437 O O . THR B 1 55 ? -0.182 1.043 11.102 1 98 55 THR B O 1
ATOM 1440 N N . ASP B 1 56 ? -0.133 2.793 12.578 1 96.75 56 ASP B N 1
ATOM 1441 C CA . ASP B 1 56 ? 0.171 1.9 13.695 1 96.75 56 ASP B CA 1
ATOM 1442 C C . ASP B 1 56 ? -0.962 1.895 14.719 1 96.75 56 ASP B C 1
ATOM 1444 O O . ASP B 1 56 ? -2.031 2.455 14.469 1 96.75 56 ASP B O 1
ATOM 1448 N N . GLU B 1 57 ? -0.757 1.209 15.75 1 95.06 57 GLU B N 1
ATOM 1449 C CA . GLU B 1 57 ? -1.79 0.985 16.75 1 95.06 57 GLU B CA 1
ATOM 1450 C C . GLU B 1 57 ? -2.152 2.283 17.469 1 95.06 57 GLU B C 1
ATOM 1452 O O . GLU B 1 57 ? -3.209 2.377 18.094 1 95.06 57 GLU B O 1
ATOM 1457 N N . ASN B 1 58 ? -1.287 3.301 17.406 1 96.06 58 ASN B N 1
ATOM 1458 C CA . ASN B 1 58 ? -1.531 4.578 18.078 1 96.06 58 ASN B CA 1
ATOM 1459 C C . ASN B 1 58 ? -2.162 5.59 17.125 1 96.06 58 ASN B C 1
ATOM 1461 O O . ASN B 1 58 ? -2.182 6.789 17.406 1 96.06 58 ASN B O 1
ATOM 1465 N N . ARG B 1 59 ? -2.57 5.102 15.922 1 96.62 59 ARG B N 1
ATOM 1466 C CA . ARG B 1 59 ? -3.236 5.93 14.914 1 96.62 59 ARG B CA 1
ATOM 1467 C C . ARG B 1 59 ? -2.268 6.941 14.312 1 96.62 59 ARG B C 1
ATOM 1469 O O . ARG B 1 59 ? -2.676 8.023 13.891 1 96.62 59 ARG B O 1
ATOM 1476 N N . ARG B 1 60 ? -0.963 6.699 14.43 1 98.06 60 ARG B N 1
ATOM 1477 C CA . ARG B 1 60 ? -0.016 7.496 13.656 1 98.06 60 ARG B CA 1
ATOM 1478 C C . ARG B 1 60 ? -0.037 7.098 12.18 1 98.06 60 ARG B C 1
ATOM 1480 O O . ARG B 1 60 ? -0.276 5.934 11.852 1 98.06 60 ARG B O 1
ATOM 1487 N N . LEU B 1 61 ? 0.23 8.023 11.359 1 98.75 61 LEU B N 1
ATOM 1488 C CA . LEU B 1 61 ? 0.293 7.805 9.914 1 98.75 61 LEU B CA 1
ATOM 1489 C C . LEU B 1 61 ? 1.721 7.965 9.406 1 98.75 61 LEU B C 1
ATOM 1491 O O . LEU B 1 61 ? 2.369 8.984 9.672 1 98.75 61 LEU B O 1
ATOM 1495 N N . TYR B 1 62 ? 2.209 6.973 8.773 1 98.69 62 TYR B N 1
ATOM 1496 C CA . TYR B 1 62 ? 3.48 7.004 8.062 1 98.69 62 TYR B CA 1
ATOM 1497 C C . TYR B 1 62 ? 3.264 7.23 6.57 1 98.69 62 TYR B C 1
ATOM 1499 O O . TYR B 1 62 ? 2.443 6.551 5.945 1 98.69 62 TYR B O 1
ATOM 1507 N N . VAL B 1 63 ? 3.91 8.211 6.059 1 98.69 63 VAL B N 1
ATOM 1508 C CA . VAL B 1 63 ? 3.734 8.562 4.652 1 98.69 63 VAL B CA 1
ATOM 1509 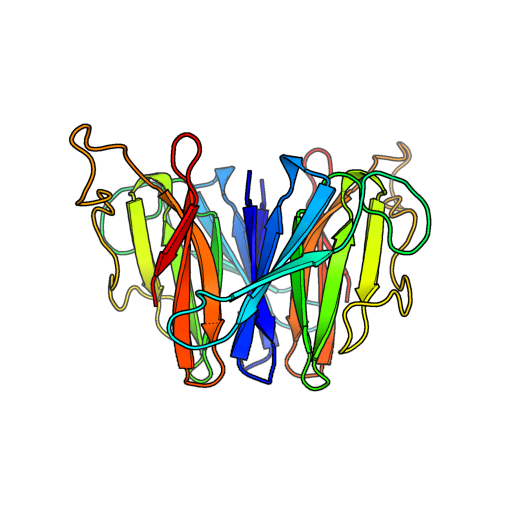C C . VAL B 1 63 ? 5.078 8.508 3.934 1 98.69 63 VAL B C 1
ATOM 1511 O O . VAL B 1 63 ? 6.023 9.203 4.316 1 98.69 63 VAL B O 1
ATOM 1514 N N . CYS B 1 64 ? 5.164 7.652 2.943 1 97.38 64 CYS B N 1
ATOM 1515 C CA . CYS B 1 64 ? 6.312 7.703 2.043 1 97.38 64 CYS B CA 1
ATOM 1516 C C . CYS B 1 64 ? 6.266 8.953 1.172 1 97.38 64 CYS B C 1
ATOM 1518 O O . CYS B 1 64 ? 5.574 8.977 0.15 1 97.38 64 CYS B O 1
ATOM 1520 N N . ASP B 1 65 ? 6.945 9.945 1.554 1 96.81 65 ASP B N 1
ATOM 1521 C CA . ASP B 1 65 ? 7.098 11.195 0.823 1 96.81 65 ASP B CA 1
ATOM 1522 C C . ASP B 1 65 ? 8.148 11.07 -0.274 1 96.81 65 ASP B C 1
ATOM 1524 O O . ASP B 1 65 ? 9.25 11.609 -0.152 1 96.81 65 ASP B O 1
ATOM 1528 N N . ALA B 1 66 ? 7.781 10.438 -1.353 1 94.62 66 ALA B N 1
ATOM 1529 C CA . ALA B 1 66 ? 8.688 9.766 -2.279 1 94.62 66 ALA B CA 1
ATOM 1530 C C . ALA B 1 66 ? 9.617 10.758 -2.963 1 94.62 66 ALA B C 1
ATOM 1532 O O . ALA B 1 66 ? 10.82 10.531 -3.055 1 94.62 66 ALA B O 1
ATOM 1533 N N . ASN B 1 67 ? 9.086 11.836 -3.404 1 94.62 67 ASN B N 1
ATOM 1534 C CA . ASN B 1 67 ? 9.922 12.75 -4.176 1 94.62 67 ASN B CA 1
ATOM 1535 C C . ASN B 1 67 ? 10.711 13.688 -3.273 1 94.62 67 ASN B C 1
ATOM 1537 O O . ASN B 1 67 ? 11.57 14.43 -3.744 1 94.62 67 ASN B O 1
ATOM 1541 N N . ASN B 1 68 ? 10.422 13.648 -1.987 1 94.31 68 ASN B N 1
ATOM 1542 C CA . ASN B 1 68 ? 11.305 14.281 -1.012 1 94.31 68 ASN B CA 1
ATOM 1543 C C . ASN B 1 68 ? 12.266 13.273 -0.388 1 94.31 68 ASN B C 1
ATOM 1545 O O . ASN B 1 68 ? 13.031 13.609 0.52 1 94.31 68 ASN B O 1
ATOM 1549 N N . TYR B 1 69 ? 12.164 12.023 -0.802 1 91.62 69 TYR B N 1
ATOM 1550 C CA . TYR B 1 69 ? 13.062 10.953 -0.393 1 91.62 69 TYR B CA 1
ATOM 1551 C C . TYR B 1 69 ? 13.062 10.789 1.121 1 91.62 69 TYR B C 1
ATOM 1553 O O . TYR B 1 69 ? 14.117 10.719 1.748 1 91.62 69 TYR B O 1
ATOM 1561 N N . ARG B 1 70 ? 11.852 10.711 1.656 1 94.75 70 ARG B N 1
ATOM 1562 C CA . ARG B 1 70 ? 11.719 10.602 3.105 1 94.75 70 ARG B CA 1
ATOM 1563 C C . ARG B 1 70 ? 10.406 9.93 3.486 1 94.75 70 ARG B C 1
ATOM 1565 O O . ARG B 1 70 ? 9.531 9.727 2.639 1 94.75 70 ARG B O 1
ATOM 1572 N N . VAL B 1 71 ? 10.352 9.477 4.711 1 96.94 71 VAL B N 1
ATOM 1573 C CA . VAL B 1 71 ? 9.117 9.023 5.34 1 96.94 71 VAL B CA 1
ATOM 1574 C C . VAL B 1 71 ? 8.766 9.93 6.512 1 96.94 71 VAL B C 1
ATOM 1576 O O . VAL B 1 71 ? 9.586 10.156 7.398 1 96.94 71 VAL B O 1
ATOM 1579 N N . GLN B 1 72 ? 7.57 10.5 6.453 1 98.38 72 GLN B N 1
ATOM 1580 C CA . GLN B 1 72 ? 7.105 11.344 7.551 1 98.38 72 GLN B CA 1
ATOM 1581 C C . GLN B 1 72 ? 6.047 10.625 8.383 1 98.38 72 GLN B C 1
ATOM 1583 O O . GLN B 1 72 ? 5.289 9.805 7.859 1 98.38 72 GLN B O 1
ATOM 1588 N N . VAL B 1 73 ? 6.031 11 9.625 1 98.75 73 VAL B N 1
ATOM 1589 C CA . VAL B 1 73 ? 5.031 10.5 10.562 1 98.75 73 VAL B CA 1
ATOM 1590 C C . VAL B 1 73 ? 4.105 11.641 10.992 1 98.75 73 VAL B C 1
ATOM 1592 O O . VAL B 1 73 ? 4.57 12.727 11.328 1 98.75 73 VAL B O 1
ATOM 1595 N N . PHE B 1 74 ? 2.891 11.406 10.852 1 98.81 74 PHE B N 1
ATOM 1596 C CA . PHE B 1 74 ? 1.851 12.312 11.32 1 98.81 74 PHE B CA 1
ATOM 1597 C C . PHE B 1 74 ? 1.147 11.742 12.547 1 98.81 74 PHE B C 1
ATOM 1599 O O . PHE B 1 74 ? 0.905 10.539 12.617 1 98.81 74 PHE B O 1
ATOM 1606 N N . ASP B 1 75 ? 0.797 12.562 13.508 1 98.56 75 ASP B N 1
ATOM 1607 C CA . ASP B 1 75 ? 0.148 12.102 14.734 1 98.56 75 ASP B CA 1
ATOM 1608 C C . ASP B 1 75 ? -1.335 11.828 14.492 1 98.56 75 ASP B C 1
ATOM 1610 O O . ASP B 1 75 ? -1.809 11.883 13.359 1 98.56 75 ASP B O 1
ATOM 1614 N N . ARG B 1 76 ? -2.039 11.477 15.523 1 97.5 76 ARG B N 1
ATOM 1615 C CA . ARG B 1 76 ? -3.432 11.047 15.422 1 97.5 76 ARG B CA 1
ATOM 1616 C C . ARG B 1 76 ? -4.32 12.188 14.938 1 97.5 76 ARG B C 1
ATOM 1618 O O . ARG B 1 76 ? -5.465 11.961 14.539 1 97.5 76 ARG B O 1
ATOM 1625 N N . SER B 1 77 ? -3.855 13.43 14.969 1 97.56 77 SER B N 1
ATOM 1626 C CA . SER B 1 77 ? -4.574 14.578 14.422 1 97.56 77 SER B CA 1
ATOM 1627 C C . SER B 1 77 ? -4.059 14.938 13.031 1 97.56 77 SER B C 1
ATOM 1629 O O . SER B 1 77 ? -4.398 15.984 12.484 1 97.56 77 SER B O 1
ATOM 1631 N N . PHE B 1 78 ? -3.119 14.047 12.445 1 98.12 78 PHE B N 1
ATOM 1632 C CA . PHE B 1 78 ? -2.541 14.164 11.109 1 98.12 78 PHE B CA 1
ATOM 1633 C C . PHE B 1 78 ? -1.695 15.43 11 1 98.12 78 PHE B C 1
ATOM 1635 O O . PHE B 1 78 ? -1.688 16.094 9.961 1 98.12 78 PHE B O 1
ATOM 1642 N N . ARG B 1 79 ? -1.074 15.797 12.172 1 98.12 79 ARG B N 1
ATOM 1643 C CA . ARG B 1 79 ? -0.03 16.812 12.211 1 98.12 79 ARG B CA 1
ATOM 1644 C C . ARG B 1 79 ? 1.356 16.172 12.188 1 98.12 79 ARG B C 1
ATOM 1646 O O . ARG B 1 79 ? 1.558 15.102 12.75 1 98.12 79 ARG B O 1
ATOM 1653 N N . PHE B 1 80 ? 2.209 16.875 11.562 1 98.62 80 PHE B N 1
ATOM 1654 C CA . PHE B 1 80 ? 3.57 16.359 11.492 1 98.62 80 PHE B CA 1
ATOM 1655 C C . PHE B 1 80 ? 4.09 16 12.883 1 98.62 80 PHE B C 1
ATOM 1657 O O . PHE B 1 80 ? 3.945 16.797 13.82 1 98.62 80 PHE B O 1
ATOM 1664 N N . GLN B 1 81 ? 4.652 14.852 12.938 1 98.69 81 GLN B N 1
ATOM 1665 C CA . GLN B 1 81 ? 5.211 14.414 14.211 1 98.69 81 GLN B CA 1
ATOM 1666 C C . GLN B 1 81 ? 6.723 14.211 14.109 1 98.69 81 GLN B C 1
ATOM 1668 O O . GLN B 1 81 ? 7.473 14.656 14.984 1 98.69 81 GLN B O 1
ATOM 1673 N N . SER B 1 82 ? 7.234 13.469 13.133 1 98.06 82 SER B N 1
ATOM 1674 C CA . SER B 1 82 ? 8.648 13.164 12.977 1 98.06 82 SER B CA 1
ATOM 1675 C C . SER B 1 82 ? 8.969 12.727 11.547 1 98.06 82 SER B C 1
ATOM 1677 O O . SER B 1 82 ? 8.062 12.562 10.727 1 98.06 82 SER B O 1
ATOM 1679 N N . CYS B 1 83 ? 10.148 12.617 11.156 1 96.88 83 CYS B N 1
ATOM 1680 C CA . CYS B 1 83 ? 10.672 12.133 9.891 1 96.88 83 CYS B CA 1
ATOM 1681 C C . CYS B 1 83 ? 11.766 11.094 10.117 1 96.88 83 CYS B C 1
ATOM 1683 O O . CYS B 1 83 ? 12.953 11.414 10.031 1 96.88 83 CYS B O 1
ATOM 1685 N N . PRO B 1 84 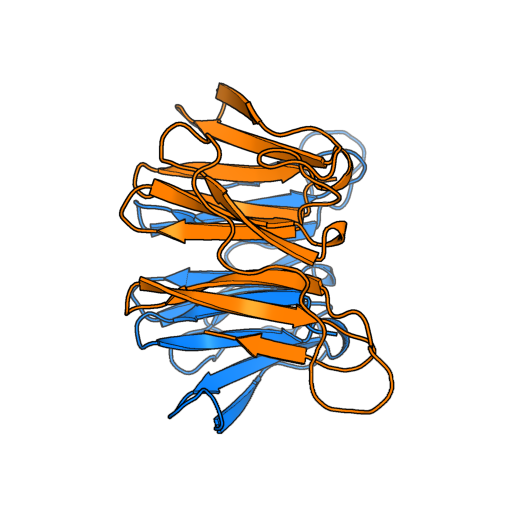? 11.352 9.875 10.367 1 94 84 PRO B N 1
ATOM 1686 C CA . PRO B 1 84 ? 12.32 8.859 10.781 1 94 84 PRO B CA 1
ATOM 1687 C C . PRO B 1 84 ? 13.289 8.477 9.656 1 94 84 PRO B C 1
ATOM 1689 O O . PRO B 1 84 ? 14.359 7.918 9.922 1 94 84 PRO B O 1
ATOM 1692 N N . ILE B 1 85 ? 12.883 8.586 8.422 1 90.62 85 ILE B N 1
ATOM 1693 C CA . ILE B 1 85 ? 13.75 8.32 7.277 1 90.62 85 ILE B CA 1
ATOM 1694 C C . ILE B 1 85 ? 13.898 9.578 6.438 1 90.62 85 ILE B C 1
ATOM 1696 O O . ILE B 1 85 ? 12.906 10.195 6.039 1 90.62 85 ILE B O 1
ATOM 1700 N N . GLN B 1 86 ? 15.078 9.969 6.195 1 88.06 86 GLN B N 1
ATOM 1701 C CA . GLN B 1 86 ? 15.383 11.141 5.387 1 88.06 86 GLN B CA 1
ATOM 1702 C C . GLN B 1 86 ? 16.547 10.875 4.445 1 88.06 86 GLN B C 1
ATOM 1704 O O . GLN B 1 86 ? 17.469 10.125 4.785 1 88.06 86 GLN B O 1
ATOM 1709 N N . ARG B 1 87 ? 16.469 11.539 3.303 1 72.06 87 ARG B N 1
ATOM 1710 C CA . ARG B 1 87 ? 17.562 11.562 2.33 1 72.06 87 ARG B CA 1
ATOM 1711 C C . ARG B 1 87 ? 18.094 10.156 2.064 1 72.06 87 ARG B C 1
ATOM 1713 O O . ARG B 1 87 ? 19.266 9.875 2.332 1 72.06 87 ARG B O 1
ATOM 1720 N N . THR B 1 88 ? 17.141 9.32 1.71 1 62.97 88 THR B N 1
ATOM 1721 C CA . THR B 1 88 ? 17.531 7.93 1.508 1 62.97 88 THR B CA 1
ATOM 1722 C C . THR B 1 88 ? 18.438 7.797 0.28 1 62.97 88 THR B C 1
ATOM 1724 O O . THR B 1 88 ? 18.078 8.266 -0.804 1 62.97 88 THR B O 1
ATOM 1727 N N . TYR B 1 89 ? 19.797 8.023 0.592 1 59.12 89 TYR B N 1
ATOM 1728 C CA . TYR B 1 89 ? 20.781 7.707 -0.432 1 59.12 89 TYR B CA 1
ATOM 1729 C C . TYR B 1 89 ? 21.297 6.277 -0.269 1 59.12 89 TYR B C 1
ATOM 1731 O O . TYR B 1 89 ? 21.391 5.77 0.85 1 59.12 89 TYR B O 1
ATOM 1739 N N . LEU B 1 90 ? 20.812 5.383 -1.048 1 54.06 90 LEU B N 1
ATOM 1740 C CA . LEU B 1 90 ? 21.469 4.094 -0.857 1 54.06 90 LEU B CA 1
ATOM 1741 C C . LEU B 1 90 ? 23 4.254 -0.837 1 54.06 90 LEU B C 1
ATOM 1743 O O . LEU B 1 90 ? 23.547 5.012 -1.635 1 54.06 90 LEU B O 1
ATOM 1747 N N . MET B 1 91 ? 23.453 4.133 0.522 1 45.94 91 MET B N 1
ATOM 1748 C CA . MET B 1 91 ? 24.875 4.238 0.841 1 45.94 91 MET B CA 1
ATOM 1749 C C . MET B 1 91 ? 25.719 3.527 -0.208 1 45.94 91 MET B C 1
ATOM 1751 O O . MET B 1 91 ? 26.922 3.812 -0.348 1 45.94 91 MET B O 1
ATOM 1755 N N . GLY B 1 92 ? 25.531 2.221 -0.388 1 42.5 92 GLY B N 1
ATOM 1756 C CA . GLY B 1 92 ? 26.672 1.489 -0.906 1 42.5 92 GLY B CA 1
ATOM 1757 C C . GLY B 1 92 ? 27.25 2.1 -2.17 1 42.5 92 GLY B C 1
ATOM 1758 O O . GLY B 1 92 ? 28.422 2.479 -2.203 1 42.5 92 GLY B O 1
ATOM 1759 N N . LYS B 1 93 ? 26.875 1.463 -3.375 1 45.16 93 LYS B N 1
ATOM 1760 C CA . LYS B 1 93 ? 27.812 1.636 -4.477 1 45.16 93 LYS B CA 1
ATOM 1761 C C . LYS B 1 93 ? 27.969 3.109 -4.836 1 45.16 93 LYS B C 1
ATOM 1763 O O . LYS B 1 93 ? 27.141 3.941 -4.453 1 45.16 93 LYS B O 1
ATOM 1768 N N . SER B 1 94 ? 29.031 3.375 -5.609 1 46.06 94 SER B N 1
ATOM 1769 C CA . SER B 1 94 ? 29.625 4.605 -6.121 1 46.06 94 SER B CA 1
ATOM 1770 C C . SER B 1 94 ? 28.547 5.633 -6.469 1 46.06 94 SER B C 1
ATOM 1772 O O . SER B 1 94 ? 28.828 6.832 -6.547 1 46.06 94 SER B O 1
ATOM 1774 N N . VAL B 1 95 ? 27.656 5.199 -7.332 1 48 95 VAL B N 1
ATOM 1775 C CA . VAL B 1 95 ? 26.734 6.191 -7.887 1 48 95 VAL B CA 1
ATOM 1776 C C . VAL B 1 95 ? 25.562 6.402 -6.941 1 48 95 VAL B C 1
ATOM 1778 O O . VAL B 1 95 ? 24.875 5.445 -6.562 1 48 95 VAL B O 1
ATOM 1781 N N . SER B 1 96 ? 25.562 7.371 -6.113 1 50.19 96 SER B N 1
ATOM 1782 C CA . SER B 1 96 ? 24.469 7.922 -5.305 1 50.19 96 SER B CA 1
ATOM 1783 C C . SER B 1 96 ? 23.125 7.715 -5.98 1 50.19 96 SER B C 1
ATOM 1785 O O . SER B 1 96 ? 22.766 8.461 -6.895 1 50.19 96 SER B O 1
ATOM 1787 N N . GLN B 1 97 ? 22.781 6.461 -6.234 1 61.03 97 GLN B N 1
ATOM 1788 C CA . GLN B 1 97 ? 21.5 6.375 -6.914 1 61.03 97 GLN B CA 1
ATOM 1789 C C . GLN B 1 97 ? 20.344 6.66 -5.953 1 61.03 97 GLN B C 1
ATOM 1791 O O . GLN B 1 97 ? 20.359 6.195 -4.812 1 61.03 97 GLN B O 1
ATOM 1796 N N . ASP B 1 98 ? 19.625 7.719 -6.266 1 70 98 ASP B N 1
ATOM 1797 C CA . ASP B 1 98 ? 18.453 8.18 -5.539 1 70 98 ASP B CA 1
ATOM 1798 C C . ASP B 1 98 ? 17.406 7.074 -5.434 1 70 98 ASP B C 1
ATOM 1800 O O . ASP B 1 98 ? 17.031 6.457 -6.438 1 70 98 ASP B O 1
ATOM 1804 N N . VAL B 1 99 ? 17.344 6.477 -4.176 1 84.12 99 VAL B N 1
ATOM 1805 C CA . VAL B 1 99 ? 16.297 5.5 -3.904 1 84.12 99 VAL B CA 1
ATOM 1806 C C . VAL B 1 99 ? 15.125 6.18 -3.184 1 84.12 99 VAL B C 1
ATOM 1808 O O . VAL B 1 99 ? 15.344 7.043 -2.328 1 84.12 99 VAL B O 1
ATOM 1811 N N . LYS B 1 100 ? 13.938 5.984 -3.639 1 89.38 100 LYS B N 1
ATOM 1812 C CA . LYS B 1 100 ? 12.758 6.617 -3.049 1 89.38 100 LYS B CA 1
ATOM 1813 C C . LYS B 1 100 ? 11.922 5.605 -2.271 1 89.38 100 LYS B C 1
ATOM 1815 O O . LYS B 1 100 ? 11.797 4.449 -2.684 1 89.38 100 LYS B O 1
ATOM 1820 N N . PRO B 1 101 ? 11.477 6.008 -1.104 1 93.56 101 PRO B N 1
ATOM 1821 C CA . PRO B 1 101 ? 10.477 5.156 -0.451 1 93.56 101 PRO B CA 1
ATOM 1822 C C . PRO B 1 101 ? 9.164 5.082 -1.227 1 93.56 101 PRO B C 1
ATOM 1824 O O . PRO B 1 101 ? 8.523 6.109 -1.456 1 93.56 101 PRO B O 1
ATOM 1827 N N . VAL B 1 102 ? 8.789 3.916 -1.604 1 94.31 102 VAL B N 1
ATOM 1828 C CA . VAL B 1 102 ? 7.629 3.809 -2.484 1 94.31 102 VAL B CA 1
ATOM 1829 C C . VAL B 1 102 ? 6.445 3.227 -1.716 1 94.31 102 VAL B C 1
ATOM 1831 O O . VAL B 1 102 ? 5.289 3.469 -2.068 1 94.31 102 VAL B O 1
ATOM 1834 N N . ASP B 1 103 ? 6.699 2.402 -0.719 1 97.12 103 ASP B N 1
ATOM 1835 C CA . ASP B 1 103 ? 5.648 1.868 0.142 1 97.12 103 ASP B CA 1
ATOM 1836 C C . ASP B 1 103 ? 6.207 1.476 1.509 1 97.12 103 ASP B C 1
ATOM 1838 O O . ASP B 1 103 ? 7.422 1.38 1.686 1 97.12 103 ASP B O 1
ATOM 1842 N N . CYS B 1 104 ? 5.285 1.331 2.465 1 97.12 104 CYS B N 1
ATOM 1843 C CA . CYS B 1 104 ? 5.719 0.976 3.811 1 97.12 104 CYS B CA 1
ATOM 1844 C C . CYS B 1 104 ? 4.621 0.23 4.559 1 97.12 104 CYS B C 1
ATOM 1846 O O . CYS B 1 104 ? 3.461 0.242 4.145 1 97.12 104 CYS B O 1
ATOM 1848 N N . ALA B 1 105 ? 4.98 -0.427 5.625 1 97.5 105 ALA B N 1
ATOM 1849 C CA . ALA B 1 105 ? 4.098 -1.187 6.504 1 97.5 105 ALA B CA 1
ATOM 1850 C C . ALA B 1 105 ? 4.629 -1.205 7.934 1 97.5 105 ALA B C 1
ATOM 1852 O O . ALA B 1 105 ? 5.805 -0.92 8.164 1 97.5 105 ALA B O 1
ATOM 1853 N N . ILE B 1 106 ? 3.816 -1.412 8.82 1 96.19 106 ILE B N 1
ATOM 1854 C CA . ILE B 1 106 ? 4.184 -1.658 10.211 1 96.19 106 ILE B CA 1
ATOM 1855 C C . ILE B 1 106 ? 4.129 -3.156 10.5 1 96.19 106 ILE B C 1
ATOM 1857 O O . ILE B 1 106 ? 3.104 -3.803 10.273 1 96.19 106 ILE B O 1
ATOM 1861 N N . ASN B 1 107 ? 5.234 -3.703 11 1 93.25 107 ASN B N 1
ATOM 1862 C CA . ASN B 1 107 ? 5.242 -5.145 11.219 1 93.25 107 ASN B CA 1
ATOM 1863 C C . ASN B 1 107 ? 4.652 -5.512 12.578 1 93.25 107 ASN B C 1
ATOM 1865 O O . ASN B 1 107 ? 4.168 -4.641 13.305 1 93.25 107 ASN B O 1
ATOM 1869 N N . ASN B 1 108 ? 4.719 -6.828 12.875 1 89.38 108 ASN B N 1
ATOM 1870 C CA . ASN B 1 108 ? 4.059 -7.344 14.07 1 89.38 108 ASN B CA 1
ATOM 1871 C C . ASN B 1 108 ? 4.789 -6.918 15.344 1 89.38 108 ASN B C 1
ATOM 1873 O O . ASN B 1 108 ? 4.266 -7.07 16.453 1 89.38 108 ASN B O 1
ATOM 1877 N N . LYS B 1 109 ? 5.969 -6.301 15.219 1 91.12 109 LYS B N 1
ATOM 1878 C CA . LYS B 1 109 ? 6.719 -5.738 16.344 1 91.12 109 LYS B CA 1
ATOM 1879 C C . LYS B 1 109 ? 6.566 -4.219 16.391 1 91.12 109 LYS B C 1
ATOM 1881 O O . LYS B 1 109 ? 7.336 -3.539 17.078 1 91.12 109 LYS B O 1
ATOM 1886 N N . GLN B 1 110 ? 5.617 -3.719 15.523 1 91.94 110 GLN B N 1
ATOM 1887 C CA . GLN B 1 110 ? 5.301 -2.297 15.453 1 91.94 110 GLN B CA 1
ATOM 1888 C C . GLN B 1 110 ? 6.492 -1.489 14.945 1 91.94 110 GLN B C 1
ATOM 1890 O O . GLN B 1 110 ? 6.707 -0.354 15.375 1 91.94 110 GLN B O 1
ATOM 1895 N N . LYS B 1 111 ? 7.32 -2.127 14.18 1 93.31 111 LYS B N 1
ATOM 1896 C CA . LYS B 1 111 ? 8.422 -1.449 13.508 1 93.31 111 LYS B CA 1
ATOM 1897 C C . LYS B 1 111 ? 8.047 -1.093 12.07 1 93.31 111 LYS B C 1
ATOM 1899 O O . LYS B 1 111 ? 7.363 -1.859 11.391 1 93.31 111 LYS B O 1
ATOM 1904 N N . LEU B 1 112 ? 8.523 0.003 11.625 1 95.44 112 LEU B N 1
ATOM 1905 C CA . LEU B 1 112 ? 8.328 0.473 10.258 1 95.44 112 LEU B CA 1
ATOM 1906 C C . LEU B 1 112 ? 9.203 -0.307 9.289 1 95.44 112 LEU B C 1
ATOM 1908 O O . LEU B 1 112 ? 10.406 -0.48 9.523 1 95.44 112 LEU B O 1
ATOM 1912 N N . VAL B 1 113 ? 8.648 -0.913 8.305 1 94.31 113 VAL B N 1
ATOM 1913 C CA . VAL B 1 113 ? 9.328 -1.543 7.18 1 94.31 113 VAL B CA 1
ATOM 1914 C C . VAL B 1 113 ? 9.078 -0.739 5.906 1 94.31 113 VAL B C 1
ATOM 1916 O O . VAL B 1 113 ? 7.926 -0.466 5.555 1 94.31 113 VAL B O 1
ATOM 1919 N N . VAL B 1 114 ? 10.109 -0.358 5.262 1 94.44 114 VAL B N 1
ATOM 1920 C CA . VAL B 1 114 ? 9.977 0.527 4.109 1 94.44 114 VAL B CA 1
ATOM 1921 C C . VAL B 1 114 ? 10.547 -0.151 2.867 1 94.44 114 VAL B C 1
ATOM 1923 O O . VAL B 1 114 ? 11.625 -0.754 2.922 1 94.44 114 VAL B O 1
ATOM 1926 N N . LEU B 1 115 ? 9.781 -0.145 1.843 1 93.5 115 LEU B N 1
ATOM 1927 C CA . LEU B 1 115 ? 10.227 -0.583 0.526 1 93.5 115 LEU B CA 1
ATOM 1928 C C . LEU B 1 115 ? 10.836 0.579 -0.256 1 93.5 115 LEU B C 1
ATOM 1930 O O . LEU B 1 115 ? 10.148 1.568 -0.532 1 93.5 115 LEU B O 1
ATOM 1934 N N . PHE B 1 116 ? 12.062 0.44 -0.631 1 90.38 116 PHE B N 1
ATOM 1935 C CA . PHE B 1 116 ? 12.758 1.449 -1.422 1 90.38 116 PHE B CA 1
ATOM 1936 C C . PHE B 1 116 ? 12.953 0.973 -2.855 1 90.38 116 PHE B C 1
ATOM 1938 O O . PHE B 1 116 ? 13.219 -0.208 -3.092 1 90.38 116 PHE B O 1
ATOM 1945 N N . ARG B 1 117 ? 12.703 1.886 -3.697 1 86.31 117 ARG B N 1
ATOM 1946 C CA . ARG B 1 117 ? 12.914 1.562 -5.105 1 86.31 117 ARG B CA 1
ATOM 1947 C C . ARG B 1 117 ? 13.938 2.502 -5.738 1 86.31 117 ARG B C 1
ATOM 1949 O O . ARG B 1 117 ? 13.867 3.717 -5.547 1 86.31 117 ARG B O 1
ATOM 1956 N N . GLY B 1 118 ? 14.945 1.903 -6.262 1 77.19 118 GLY B N 1
ATOM 1957 C CA . GLY B 1 118 ? 15.922 2.598 -7.09 1 77.19 118 GLY B CA 1
ATOM 1958 C C . GLY B 1 118 ? 16.016 2.043 -8.5 1 77.19 118 GLY B C 1
ATOM 1959 O O . GLY B 1 118 ? 15.148 1.276 -8.93 1 77.19 118 GLY B O 1
ATOM 1960 N N . ARG B 1 119 ? 16.922 2.561 -9.195 1 70.94 119 ARG B N 1
ATOM 1961 C CA . ARG B 1 119 ? 17.141 2.033 -10.531 1 70.94 119 ARG B CA 1
ATOM 1962 C C . ARG B 1 119 ? 17.516 0.557 -10.484 1 70.94 119 ARG B C 1
ATOM 1964 O O . ARG B 1 119 ? 18.688 0.214 -10.242 1 70.94 119 ARG B O 1
ATOM 1971 N N . GLY B 1 120 ? 16.578 -0.284 -10.609 1 62.12 120 GLY B N 1
ATOM 1972 C CA . GLY B 1 120 ? 16.828 -1.713 -10.695 1 62.12 120 GLY B CA 1
ATOM 1973 C C . GLY B 1 120 ? 16.938 -2.381 -9.336 1 62.12 120 GLY B C 1
ATOM 1974 O O . GLY B 1 120 ? 17.391 -3.52 -9.234 1 62.12 120 GLY B O 1
ATOM 1975 N N . TYR B 1 121 ? 16.906 -1.531 -8.32 1 63.28 121 TYR B N 1
ATOM 1976 C CA . TYR B 1 121 ? 17.094 -2.193 -7.035 1 63.28 121 TYR B CA 1
ATOM 1977 C C . TYR B 1 121 ? 15.93 -1.879 -6.094 1 63.28 121 TYR B C 1
ATOM 1979 O O . TYR B 1 121 ? 15.203 -0.909 -6.305 1 63.28 121 TYR B O 1
ATOM 1987 N N . ILE B 1 122 ? 15.703 -2.969 -5.172 1 66.75 122 ILE B N 1
ATOM 1988 C CA . ILE B 1 122 ? 14.773 -2.805 -4.062 1 66.75 122 ILE B CA 1
ATOM 1989 C C . ILE B 1 122 ? 15.5 -3.045 -2.74 1 66.75 122 ILE B C 1
ATOM 1991 O O . ILE B 1 122 ? 16.484 -3.781 -2.693 1 66.75 122 ILE B O 1
ATOM 1995 N N . SER B 1 123 ? 15.242 -2.178 -1.858 1 76.62 123 SER B N 1
ATOM 1996 C CA . SER B 1 123 ? 15.766 -2.418 -0.519 1 76.62 123 SER B CA 1
ATOM 1997 C C . SER B 1 123 ? 14.664 -2.314 0.534 1 76.62 123 SER B C 1
ATOM 1999 O O . SER B 1 123 ? 13.688 -1.588 0.348 1 76.62 123 SER B O 1
ATOM 2001 N N . LEU B 1 124 ? 14.734 -3.162 1.476 1 75.94 124 LEU B N 1
ATOM 2002 C CA . LEU B 1 124 ? 13.859 -3.133 2.643 1 75.94 124 LEU B CA 1
ATOM 2003 C C . LEU B 1 124 ? 14.594 -2.594 3.863 1 75.94 124 LEU B C 1
ATOM 2005 O O . LEU B 1 124 ? 15.766 -2.928 4.082 1 75.94 124 LEU B O 1
ATOM 2009 N N . GLN B 1 125 ? 14.109 -1.635 4.465 1 76.75 125 GLN B N 1
ATOM 2010 C CA . GLN B 1 125 ? 14.672 -1.103 5.703 1 76.75 125 GLN B CA 1
ATOM 2011 C C . GLN B 1 125 ? 13.672 -1.204 6.848 1 76.75 125 GLN B C 1
ATOM 2013 O O . GLN B 1 125 ? 12.484 -0.951 6.664 1 76.75 125 GLN B O 1
ATOM 2018 N N . VAL B 1 126 ? 14.117 -1.697 7.898 1 77.62 126 VAL B N 1
ATOM 2019 C CA . VAL B 1 126 ? 13.312 -1.771 9.117 1 77.62 126 VAL B CA 1
ATOM 2020 C C . VAL B 1 126 ? 13.867 -0.812 10.164 1 77.62 126 VAL B C 1
ATOM 2022 O O . VAL B 1 126 ? 15.086 -0.74 10.359 1 77.62 126 VAL B O 1
#

Sequence (252 aa):
YPTHIAVTAVGEVVVADTGNHRFGVFYGPQYMAFDFYGELGSEHGQLFYPLGLATDENRRLYVCDANNYRVQVFDRSFRFQSCPIQRTYLMGKSVSQDVKPVDCAINNKQKLVVLFRGRGYISLQVYPTHIAVTAVGEVVVADTGNHRFGVFYGPQYMAFDFYGELGSEHGQLFYPLGLATDENRRLYVCDANNYRVQVFDRSFRFQSCPIQRTYLMGKSVSQDVKPVDCAINNKQKLVVLFRGRGYISLQV

Solvent-accessible surface area (backbone atoms only — not comparable to full-atom values): 12403 Å² total; per-residue (Å²): 91,66,56,24,41,27,43,27,60,88,52,34,38,36,35,18,26,17,74,66,9,23,35,36,42,25,33,70,79,91,48,73,43,73,51,76,42,58,33,73,44,84,52,90,55,34,20,32,44,27,32,14,33,24,41,41,88,77,34,31,37,38,36,15,21,21,74,61,19,22,32,38,29,20,36,74,84,68,41,67,67,50,60,90,40,62,69,44,49,50,77,76,58,90,67,69,46,67,26,24,31,41,15,29,29,50,35,72,83,71,42,58,36,36,39,28,39,36,92,89,42,74,46,79,47,110,91,66,56,26,40,27,41,28,60,88,52,34,38,36,34,19,26,19,74,65,9,23,35,35,42,25,32,71,80,91,48,74,42,72,50,76,40,58,34,74,44,84,51,91,56,34,21,32,45,26,33,14,33,25,41,42,88,78,33,31,37,37,36,16,20,22,75,61,19,21,30,37,30,21,37,72,84,66,40,68,66,50,58,90,41,62,68,45,48,53,74,74,66,90,65,72,47,70,25,24,32,42,16,28,30,51,37,73,82,73,42,59,35,36,37,29,39,37,92,91,41,75,46,78,48,111

Secondary structure (DSSP, 8-state):
-EEEEEE-TTS-EEEEEGGGTEEEEEESGGG-EEEEE--BSSSTT-BSSEEEEEE-TT--EEEEEGGGTEEEEE-TTS-EEEEEEES-B-SSSSS--B-EEEEEEE-TTS-EEEEEE-SS-EEEE-/-EEEEEE-TTS-EEEEEGGGTEEEEEESGGG-EEEEE--BSSSTT-BSSEEEEEE-TT--EEEEEGGGTEEEEE-TTS-EEEEEEES-B--SSSS--B-EEEEEEE-TTS-EEEEEEETTEEEEE-